Protein 1UEK (pdb70)

Solvent-accessible surface area: 12002 Å² total; per-residue (Å²): 79,103,64,115,0,40,0,14,0,7,0,0,4,0,0,73,94,158,62,192,83,29,145,27,26,9,2,0,0,8,0,25,2,65,24,12,0,68,0,28,0,80,68,48,105,77,41,43,77,34,100,31,38,139,36,188,142,7,30,0,38,106,0,0,36,46,1,8,108,57,16,61,116,61,18,0,0,113,2,45,8,74,55,107,2,23,76,44,0,16,2,19,4,31,7,1,1,0,0,20,0,0,41,0,0,78,61,46,31,107,46,183,20,83,9,75,41,24,0,156,98,19,22,74,29,0,21,5,13,18,38,63,94,2,0,23,0,80,0,68,9,94,143,56,104,68,18,73,7,36,85,16,36,0,0,1,1,42,26,50,61,143,45,85,62,61,54,4,58,174,20,8,133,95,166,22,67,12,86,53,6,53,19,127,46,0,22,95,4,7,75,158,33,88,111,12,60,21,73,6,9,0,21,26,0,2,16,140,90,55,76,93,6,93,108,8,55,35,70,0,130,89,58,37,6,30,9,7,10,2,0,4,32,7,9,0,0,0,0,2,6,121,17,88,68,44,2,125,165,4,0,110,46,1,101,84,154,24,106,0,36,39,19,57,0,16,45,66

Organism: Thermus thermophilus (strain ATCC 27634 / DSM 579 / HB8) (NCBI:txid300852)

CATH classification: 3.30.230.10 (+1 more: 3.30.70.890)

B-factor: mean 20.25, std 8.13, range [5.71, 47.44]

Sequence (268 aa):
MERLAPAKVNLGLSVRFRREDGYHELHTLFAPFSLADRLVVEPVSSGLHFQGPYGRENLAYRAASLYLEAAGQPGGVRILLEKRIPEGAGLGGGSSDAAQVLLALQALYPAEVDLFALARTLGADVPFFLLGRGAEARGVGERLKPLALPPVPAVVFFPGLRVPTPLVYRAVRPEDFGPDLPVEAILEALARGEEPPYWNSLEGPAFRLFPELKEVRGRMRALGLRGVLMSGSGSAFFGLAEGPDHARRAAEALRAWGRAWAGTLGGG

Secondary structure (DSSP, 8-state):
-EEEEEEEEEEEEEEEEE-TTSSEEEEEEEEEEEEEEEEEEEEESS-EEEESTTGGGSHHHHHHHHHHHHTT---EEEEEEE--SPSSSSS-HHHHHHHHHHHHHHHHS-S---HHHHHHHH-TTHHHHHH-SEEEEETTTTEEEEE----EEEEEEE------HHHHHHT--GGG------HHHHHHHHHHT---S--BTTHHHHHHH-THHHHHHHHHHHTT-EEEEE-TTSS-EEEE-SSHHHHHHHHHHHTTTSEEEEEEE---

Radius of gyration: 18.69 Å; Cα contacts (8 Å, |Δi|>4): 610; chains: 1; bounding box: 47×50×47 Å

Foldseek 3Di:
DKDWQFWKFWLFKFFAQQDPVRATKIKTKIWTWHQTKMKDKAFDAADEAEDDPPPCPQLLNVLLVVVCVQQVNPGYMHMYIGDPDDPQFLTCRSLSSNLRSNVVCCVVRPRPRDSLVSSVVSPDCNNVNVVVFMWIAIDNRPRTDGDAADKAKKKKFAQPDDDPLVVLRVQQDPVLGDDHAPVVQQRVCRVVVHAGPHAHSSCVRCCVVPVVQVVVQVLLVVLVFHNWYAGHSRDMIMTGAPHQVSQVVSQVVSVVRGHMDITIIGDD

Nearest PDB structures (foldseek):
  1uek-assembly1_A  TM=1.004E+00  e=2.954E-63  Thermus thermophilus
  8qco-assembly2_B  TM=8.642E-01  e=1.102E-23  Escherichia coli
  2v8p-assembly2_B  TM=8.145E-01  e=1.879E-24  Aquifex aeolicus
  3pyf-assembly1_A  TM=8.721E-01  e=1.668E-22  Mycobacterium tuberculosis
  8aoz-assembly1_AAA-2  TM=7.337E-01  e=1.195E-10  Streptomyces kaniharaensis

InterPro domains:
  IPR004424 4-diphosphocytidyl-2C-methyl-D-erythritol kinase [MF_00061] (1-263)
  IPR004424 4-diphosphocytidyl-2C-methyl-D-erythritol kinase [PIRSF010376] (3-258)
  IPR004424 4-diphosphocytidyl-2C-methyl-D-erythritol kinase [TIGR00154] (5-249)
  IPR006204 GHMP kinase N-terminal domain [PF00288] (58-132)
  IPR013750 GHMP kinase, C-terminal domain [PF08544] (197-259)
  IPR014721 Small ribosomal subunit protein uS5 domain 2-type fold, subgroup [G3DSA:3.30.230.10] (1-148)
  IPR020568 Ribosomal protein uS5 domain 2-type superfamily [SSF54211] (4-147)
  IPR036554 GHMP kinase, C-terminal domain superfamily [G3DSA:3.30.70.890] (149-275)
  IPR036554 GHMP kinase, C-terminal domain superfamily [SSF55060] (149-262)

Structure (mmCIF, N/CA/C/O backbone):
data_1UEK
#
_entry.id   1UEK
#
_cell.length_a   48.603
_cell.length_b   66.210
_cell.length_c   76.400
_cell.angle_alpha   90.00
_cell.angle_beta   90.00
_cell.angle_gamma   90.00
#
_symmetry.space_group_name_H-M   'P 21 21 21'
#
loop_
_entity.id
_entity.type
_entity.pdbx_description
1 polymer "4-(cytidine 5'-diphospho)-2C-methyl-D-erythritol kinase"
2 water water
#
loop_
_atom_site.group_PDB
_atom_site.id
_atom_site.type_symbol
_atom_site.label_atom_id
_atom_site.label_alt_id
_atom_site.label_comp_id
_atom_site.label_asym_id
_atom_site.label_entity_id
_atom_site.label_seq_id
_atom_site.pdbx_PDB_ins_code
_atom_site.Cartn_x
_atom_site.Cartn_y
_atom_site.Cartn_z
_atom_site.occupancy
_atom_site.B_iso_or_equiv
_atom_site.auth_seq_id
_atom_site.auth_comp_id
_atom_site.auth_asym_id
_atom_site.auth_atom_id
_atom_site.pdbx_PDB_model_num
ATOM 1 N N . MET A 1 1 ? 40.321 18.522 20.366 1.00 19.44 1 MET A N 1
ATOM 2 C CA . MET A 1 1 ? 38.891 18.846 20.470 1.00 19.45 1 MET A CA 1
ATOM 3 C C . MET A 1 1 ? 38.644 20.381 20.371 1.00 20.35 1 MET A C 1
ATOM 4 O O . MET A 1 1 ? 39.358 21.174 20.990 1.00 20.42 1 MET A O 1
ATOM 9 N N . GLU A 1 2 ? 37.641 20.787 19.592 1.00 20.02 2 GLU A N 1
ATOM 10 C CA . GLU A 1 2 ? 37.240 22.185 19.547 1.00 20.98 2 GLU A CA 1
ATOM 11 C C . GLU A 1 2 ? 36.032 22.380 20.446 1.00 20.28 2 GLU A C 1
ATOM 12 O O . GLU A 1 2 ? 35.189 21.489 20.548 1.00 21.87 2 GLU A O 1
ATOM 18 N N . ARG A 1 3 ? 35.975 23.518 21.132 1.00 18.07 3 ARG A N 1
ATOM 19 C CA . ARG A 1 3 ? 34.802 23.875 21.921 1.00 16.36 3 ARG A CA 1
ATOM 20 C C . ARG A 1 3 ? 34.453 25.341 21.650 1.00 14.88 3 ARG A C 1
ATOM 21 O O . ARG A 1 3 ? 35.303 26.125 21.235 1.00 15.26 3 ARG A O 1
ATOM 29 N N . LEU A 1 4 ? 33.204 25.691 21.930 1.00 13.80 4 LEU A N 1
ATOM 30 C CA . LEU A 1 4 ? 32.727 27.073 21.899 1.00 12.34 4 LEU A CA 1
ATOM 31 C C . LEU A 1 4 ? 32.201 27.421 23.289 1.00 12.38 4 LEU A C 1
ATOM 32 O O . LEU A 1 4 ? 31.415 26.664 23.873 1.00 13.64 4 LEU A O 1
ATOM 37 N N . ALA A 1 5 ? 32.626 28.574 23.796 1.00 11.04 5 ALA A N 1
ATOM 38 C CA . ALA A 1 5 ? 32.222 29.068 25.127 1.00 11.99 5 ALA A CA 1
ATOM 39 C C . ALA A 1 5 ? 31.388 30.333 24.938 1.00 10.77 5 ALA A C 1
ATOM 40 O O . ALA A 1 5 ? 31.946 31.402 24.744 1.00 11.42 5 ALA A O 1
ATOM 42 N N . PRO A 1 6 ? 30.059 30.216 24.969 1.00 11.77 6 PRO A N 1
ATOM 43 C CA . PRO A 1 6 ? 29.196 31.373 24.742 1.00 11.73 6 PRO A CA 1
ATOM 44 C C . PRO A 1 6 ? 29.189 32.328 25.918 1.00 12.06 6 PRO A C 1
ATOM 45 O O . PRO A 1 6 ? 29.485 31.950 27.042 1.00 11.57 6 PRO A O 1
ATOM 49 N N . ALA A 1 7 ? 28.815 33.556 25.621 1.00 10.98 7 ALA A N 1
ATOM 50 C CA . ALA A 1 7 ? 28.614 34.594 26.619 1.00 10.19 7 ALA A CA 1
ATOM 51 C C . ALA A 1 7 ? 27.242 34.435 27.316 1.00 11.07 7 ALA A C 1
ATOM 52 O O . ALA A 1 7 ? 26.439 33.569 26.967 1.00 10.25 7 ALA A O 1
ATOM 54 N N . LYS A 1 8 ? 27.011 35.274 28.320 1.00 11.83 8 LYS A N 1
ATOM 55 C CA . LYS A 1 8 ? 25.659 35.421 28.898 1.00 10.49 8 LYS A CA 1
ATOM 56 C C . LYS A 1 8 ? 25.355 36.894 29.065 1.00 11.00 8 LYS A C 1
ATOM 57 O O . LYS A 1 8 ? 26.286 37.727 29.058 1.00 12.08 8 LYS A O 1
ATOM 63 N N . VAL A 1 9 ? 24.062 37.198 29.178 1.00 10.59 9 VAL A N 1
ATOM 64 C CA . VAL A 1 9 ? 23.596 38.498 29.687 1.00 10.83 9 VAL A CA 1
ATOM 65 C C . VAL A 1 9 ? 22.623 38.217 30.846 1.00 11.98 9 VAL A C 1
ATOM 66 O O . VAL A 1 9 ? 22.046 37.113 30.958 1.00 11.66 9 VAL A O 1
ATOM 70 N N . ASN A 1 10 ? 22.476 39.190 31.735 1.00 11.91 10 ASN A N 1
ATOM 71 C CA . ASN A 1 10 ? 21.445 39.082 32.766 1.00 13.06 10 ASN A CA 1
ATOM 72 C C . ASN A 1 10 ? 20.183 39.706 32.194 1.00 12.99 10 ASN A C 1
ATOM 73 O O . ASN A 1 10 ? 20.091 40.923 32.012 1.00 13.78 10 ASN A O 1
ATOM 78 N N . LEU A 1 11 ? 19.214 38.854 31.903 1.00 13.18 11 LEU A N 1
ATOM 79 C CA . LEU A 1 11 ? 17.973 39.277 31.281 1.00 13.11 11 LEU A CA 1
ATOM 80 C C . LEU A 1 11 ? 17.033 39.819 32.370 1.00 13.53 11 LEU A C 1
ATOM 81 O O . LEU A 1 11 ? 16.022 39.209 32.720 1.00 13.41 11 LEU A O 1
ATOM 86 N N . GLY A 1 12 ? 17.394 40.979 32.906 1.00 12.16 12 GLY A N 1
ATOM 87 C CA . GLY A 1 12 ? 16.778 41.480 34.136 1.00 12.32 12 GLY A CA 1
ATOM 88 C C . GLY A 1 12 ? 17.603 41.107 35.348 1.00 12.29 12 GLY A C 1
ATOM 89 O O . GLY A 1 12 ? 18.135 39.990 35.422 1.00 10.33 12 GLY A O 1
ATOM 90 N N . LEU A 1 13 ? 17.678 42.036 36.307 1.00 11.21 13 LEU A N 1
ATOM 91 C CA . LEU A 1 13 ? 18.403 41.844 37.558 1.00 12.05 13 LEU A CA 1
ATOM 92 C C . LEU A 1 13 ? 17.766 42.755 38.583 1.00 12.34 13 LEU A C 1
ATOM 93 O O . LEU A 1 13 ? 17.855 43.972 38.480 1.00 12.08 13 LEU A O 1
ATOM 98 N N . SER A 1 14 ? 17.213 42.135 39.611 1.00 10.89 14 SER A N 1
ATOM 99 C CA . SER A 1 14 ? 16.593 42.896 40.686 1.00 12.62 14 SER A CA 1
ATOM 100 C C . SER A 1 14 ? 17.318 42.654 41.992 1.00 12.70 14 SER A C 1
ATOM 101 O O . SER A 1 14 ? 17.599 41.519 42.366 1.00 13.52 14 SER A O 1
ATOM 104 N N . VAL A 1 15 ? 17.659 43.742 42.674 1.00 13.12 15 VAL A N 1
ATOM 105 C CA . VAL A 1 15 ? 18.342 43.660 43.958 1.00 14.66 15 VAL A CA 1
ATOM 106 C C . VAL A 1 15 ? 17.216 43.707 44.992 1.00 15.71 15 VAL A C 1
ATOM 107 O O . VAL A 1 15 ? 16.500 44.709 45.092 1.00 16.41 15 VAL A O 1
ATOM 111 N N . ARG A 1 16 ? 17.045 42.621 45.740 1.00 17.28 16 ARG A N 1
ATOM 112 C CA . ARG A 1 16 ? 15.832 42.439 46.549 1.00 19.33 16 ARG A CA 1
ATOM 113 C C . ARG A 1 16 ? 15.934 43.133 47.901 1.00 21.27 16 ARG A C 1
ATOM 114 O O . ARG A 1 16 ? 14.955 43.732 48.377 1.00 22.62 16 ARG A O 1
ATOM 122 N N . PHE A 1 17 ? 17.105 43.011 48.509 1.00 22.93 17 PHE A N 1
ATOM 123 C CA . PHE A 1 17 ? 17.434 43.586 49.816 1.00 24.79 17 PHE A CA 1
ATOM 124 C C . PHE A 1 17 ? 18.885 43.260 50.144 1.00 25.34 17 PHE A C 1
ATOM 125 O O . PHE A 1 17 ? 19.541 42.513 49.424 1.00 24.85 17 PHE A O 1
ATOM 133 N N . ARG A 1 18 ? 19.413 43.830 51.219 1.00 26.70 18 ARG A N 1
ATOM 134 C CA . ARG A 1 18 ? 20.721 43.410 51.715 1.00 28.80 18 ARG A CA 1
ATOM 135 C C . ARG A 1 18 ? 20.498 42.301 52.747 1.00 30.27 18 ARG A C 1
ATOM 136 O O . ARG A 1 18 ? 19.680 42.442 53.663 1.00 30.99 18 ARG A O 1
ATOM 144 N N . ARG A 1 19 ? 21.212 41.197 52.570 1.00 31.90 19 ARG A N 1
ATOM 145 C CA . ARG A 1 19 ? 21.065 39.996 53.403 1.00 33.42 19 ARG A CA 1
ATOM 146 C C . ARG A 1 19 ? 21.664 40.140 54.804 1.00 34.36 19 ARG A C 1
ATOM 147 O O . ARG A 1 19 ? 22.527 40.999 55.041 1.00 33.94 19 ARG A O 1
ATOM 155 N N . GLU A 1 20 ? 21.228 39.258 55.717 1.00 35.17 20 GLU A N 1
ATOM 156 C CA . GLU A 1 20 ? 21.817 39.199 57.061 1.00 36.30 20 GLU A CA 1
ATOM 157 C C . GLU A 1 20 ? 23.330 38.988 56.970 1.00 36.17 20 GLU A C 1
ATOM 158 O O . GLU A 1 20 ? 24.075 39.491 57.810 1.00 36.63 20 GLU A O 1
ATOM 164 N N . ASP A 1 21 ? 23.782 38.269 55.938 1.00 35.61 21 ASP A N 1
ATOM 165 C CA . ASP A 1 21 ? 25.217 38.109 55.675 1.00 35.34 21 ASP A CA 1
ATOM 166 C C . ASP A 1 21 ? 25.952 39.306 55.018 1.00 34.34 21 ASP A C 1
ATOM 167 O O . ASP A 1 21 ? 27.157 39.208 54.729 1.00 33.96 21 ASP A O 1
ATOM 172 N N . GLY A 1 22 ? 25.238 40.408 54.763 1.00 33.92 22 GLY A N 1
ATOM 173 C CA . GLY A 1 22 ? 25.842 41.603 54.177 1.00 32.73 22 GLY A CA 1
ATOM 174 C C . GLY A 1 22 ? 25.994 41.648 52.654 1.00 31.88 22 GLY A C 1
ATOM 175 O O . GLY A 1 22 ? 26.477 42.644 52.105 1.00 32.05 22 GLY A O 1
ATOM 176 N N . TYR A 1 23 ? 25.618 40.580 51.954 1.00 30.56 23 TYR A N 1
ATOM 177 C CA . TYR A 1 23 ? 25.561 40.658 50.486 1.00 29.34 23 TYR A CA 1
ATOM 178 C C . TYR A 1 23 ? 24.157 41.010 50.055 1.00 27.58 23 TYR A C 1
ATOM 179 O O . TYR A 1 23 ? 23.213 40.946 50.851 1.00 27.26 23 TYR A O 1
ATOM 188 N N . HIS A 1 24 ? 24.011 41.369 48.785 1.00 24.85 24 HIS A N 1
ATOM 189 C CA . HIS A 1 24 ? 22.713 41.676 48.258 1.00 23.18 24 HIS A CA 1
ATOM 190 C C . HIS A 1 24 ? 22.060 40.433 47.667 1.00 21.57 24 HIS A C 1
ATOM 191 O O . HIS A 1 24 ? 22.674 39.734 46.855 1.00 21.03 24 HIS A O 1
ATOM 198 N N . GLU A 1 25 ? 20.823 40.183 48.094 1.00 20.66 25 GLU A N 1
ATOM 199 C CA . GLU A 1 25 ? 19.972 39.161 47.491 1.00 19.40 25 GLU A CA 1
ATOM 200 C C . GLU A 1 25 ? 19.466 39.615 46.127 1.00 18.33 25 GLU A C 1
ATOM 201 O O . GLU A 1 25 ? 18.881 40.693 45.993 1.00 17.94 25 GLU A O 1
ATOM 207 N N . LEU A 1 26 ? 19.695 38.774 45.121 1.00 17.35 26 LEU A N 1
ATOM 208 C CA . LEU A 1 26 ? 19.282 39.084 43.757 1.00 15.63 26 LEU A CA 1
ATOM 209 C C . LEU A 1 26 ? 18.203 38.153 43.305 1.00 14.86 26 LEU A C 1
ATOM 210 O O . LEU A 1 26 ? 18.059 37.036 43.821 1.00 15.21 26 LEU A O 1
ATOM 215 N N . HIS A 1 27 ? 17.456 38.618 42.322 1.00 14.26 27 HIS A N 1
ATOM 216 C CA . HIS A 1 27 ? 16.656 37.746 41.477 1.00 13.45 27 HIS A CA 1
ATOM 217 C C . HIS A 1 27 ? 16.975 38.162 40.059 1.00 12.72 27 HIS A C 1
ATOM 218 O O . HIS A 1 27 ? 16.765 39.317 39.663 1.00 12.30 27 HIS A O 1
ATOM 225 N N . THR A 1 28 ? 17.494 37.222 39.286 1.00 12.66 28 THR A N 1
ATOM 226 C CA . THR A 1 28 ? 18.020 37.608 37.980 1.00 12.70 28 THR A CA 1
ATOM 227 C C . THR A 1 28 ? 17.944 36.433 37.038 1.00 12.56 28 THR A C 1
ATOM 228 O O . THR A 1 28 ? 17.919 35.296 37.489 1.00 13.19 28 THR A O 1
ATOM 232 N N . LEU A 1 29 ? 17.848 36.717 35.734 1.00 11.83 29 LEU A N 1
ATOM 233 C CA . LEU A 1 29 ? 17.764 35.663 34.730 1.00 12.45 29 LEU A CA 1
ATOM 234 C C . LEU A 1 29 ? 19.061 35.630 33.976 1.00 12.24 29 LEU A C 1
ATOM 235 O O . LEU A 1 29 ? 19.560 36.689 33.578 1.00 12.70 29 LEU A O 1
ATOM 240 N N . PHE A 1 30 ? 19.612 34.433 33.770 1.00 11.59 30 PHE A N 1
ATOM 241 C CA . PHE A 1 30 ? 20.809 34.321 32.933 1.00 11.98 30 PHE A CA 1
ATOM 242 C C . PHE A 1 30 ? 20.411 33.777 31.572 1.00 12.62 30 PHE A C 1
ATOM 243 O O . PHE A 1 30 ? 19.810 32.711 31.480 1.00 12.13 30 PHE A O 1
ATOM 251 N N . ALA A 1 31 ? 20.768 34.506 30.513 1.00 12.80 31 ALA A N 1
ATOM 252 C CA . ALA A 1 31 ? 20.450 34.096 29.139 1.00 12.61 31 ALA A CA 1
ATOM 253 C C . ALA A 1 31 ? 21.761 33.873 28.341 1.00 12.80 31 ALA A C 1
ATOM 254 O O . ALA A 1 31 ? 22.561 34.807 28.215 1.00 12.99 31 ALA A O 1
ATOM 256 N N . PRO A 1 32 ? 21.990 32.678 27.771 1.00 13.72 32 PRO A N 1
ATOM 257 C CA . PRO A 1 32 ? 23.141 32.501 26.870 1.00 13.42 32 PRO A CA 1
ATOM 258 C C . PRO A 1 32 ? 23.040 33.463 25.683 1.00 12.88 32 PRO A C 1
ATOM 259 O O . PRO A 1 32 ? 21.931 33.742 25.206 1.00 13.89 32 PRO A O 1
ATOM 263 N N . PHE A 1 33 ? 24.188 33.941 25.203 1.00 11.75 33 PHE A N 1
ATOM 264 C CA . PHE A 1 33 ? 24.229 34.771 23.987 1.00 12.28 33 PHE A CA 1
ATOM 265 C C . PHE A 1 33 ? 25.241 34.113 23.085 1.00 13.62 33 PHE A C 1
ATOM 266 O O . PHE A 1 33 ? 26.259 33.612 23.575 1.00 14.68 33 PHE A O 1
ATOM 274 N N . SER A 1 34 ? 24.986 34.116 21.774 1.00 12.42 34 SER A N 1
ATOM 275 C CA . SER A 1 34 ? 25.753 33.257 20.847 1.00 13.46 34 SER A CA 1
ATOM 276 C C . SER A 1 34 ? 27.220 33.667 20.545 1.00 12.98 34 SER A C 1
ATOM 277 O O . SER A 1 34 ? 27.989 32.868 19.976 1.00 14.77 34 SER A O 1
ATOM 280 N N . LEU A 1 35 ? 27.630 34.883 20.912 1.00 12.51 35 LEU A N 1
ATOM 281 C CA . LEU A 1 35 ? 29.029 35.290 20.769 1.00 12.56 35 LEU A CA 1
ATOM 282 C C . LEU A 1 35 ? 29.843 34.341 21.654 1.00 12.36 35 LEU A C 1
ATOM 283 O O . LEU A 1 35 ? 29.531 34.224 22.842 1.00 12.57 35 LEU A O 1
ATOM 288 N N . ALA A 1 36 ? 30.880 33.713 21.098 1.00 12.45 36 ALA A N 1
ATOM 289 C CA . ALA A 1 36 ? 31.563 32.638 21.843 1.00 11.83 36 ALA A CA 1
ATOM 290 C C . ALA A 1 36 ? 33.075 32.682 21.641 1.00 13.51 36 ALA A C 1
ATOM 291 O O . ALA A 1 36 ? 33.544 32.927 20.518 1.00 13.63 36 ALA A O 1
ATOM 293 N N . ASP A 1 37 ? 33.813 32.410 22.718 1.00 12.47 37 ASP A N 1
ATOM 294 C CA . ASP A 1 37 ? 35.238 32.165 22.634 1.00 13.56 37 ASP A CA 1
ATOM 295 C C . ASP A 1 37 ? 35.424 30.790 21.985 1.00 13.53 37 ASP A C 1
ATOM 296 O O . ASP A 1 37 ? 34.602 29.901 22.164 1.00 12.75 37 ASP A O 1
ATOM 301 N N . ARG A 1 38 ? 36.546 30.615 21.287 1.00 15.35 38 ARG A N 1
ATOM 302 C CA . ARG A 1 38 ? 36.926 29.326 20.728 1.00 16.36 38 ARG A CA 1
ATOM 303 C C . ARG A 1 38 ? 38.055 28.700 21.571 1.00 15.72 38 ARG A C 1
ATOM 304 O O . ARG A 1 38 ? 38.978 29.392 21.983 1.00 16.25 38 ARG A O 1
ATOM 312 N N . LEU A 1 39 ? 37.923 27.412 21.887 1.00 15.26 39 LEU A N 1
ATOM 313 C CA . LEU A 1 39 ? 38.951 26.705 22.663 1.00 15.32 39 LEU A CA 1
ATOM 314 C C . LEU A 1 39 ? 39.331 25.479 21.863 1.00 16.00 39 LEU A C 1
ATOM 315 O O . LEU A 1 39 ? 38.462 24.847 21.243 1.00 16.64 39 LEU A O 1
ATOM 320 N N . VAL A 1 40 ? 40.637 25.206 21.816 1.00 15.81 40 VAL A N 1
ATOM 321 C CA . VAL A 1 40 ? 41.126 23.935 21.307 1.00 16.29 40 VAL A CA 1
ATOM 322 C C . VAL A 1 40 ? 41.739 23.233 22.534 1.00 14.82 40 VAL A C 1
ATOM 323 O O . VAL A 1 40 ? 42.570 23.822 23.250 1.00 16.10 40 VAL A O 1
ATOM 327 N N . VAL A 1 41 ? 41.266 22.019 22.801 1.00 15.52 41 VAL A N 1
ATOM 328 C CA . VAL A 1 41 ? 41.684 21.226 23.961 1.00 15.56 41 VAL A CA 1
ATOM 329 C C . VAL A 1 41 ? 42.106 19.843 23.459 1.00 15.99 41 VAL A C 1
ATOM 330 O O . VAL A 1 41 ? 41.296 19.107 22.889 1.00 16.58 41 VAL A O 1
ATOM 334 N N . GLU A 1 42 ? 43.383 19.508 23.643 1.00 17.30 42 GLU A N 1
ATOM 335 C CA . GLU A 1 42 ? 43.938 18.266 23.100 1.00 17.43 42 GLU A CA 1
ATOM 336 C C . GLU A 1 42 ? 44.739 17.539 24.161 1.00 17.25 42 GLU A C 1
ATOM 337 O O . GLU A 1 42 ? 45.494 18.169 24.882 1.00 16.88 42 GLU A O 1
ATOM 343 N N . PRO A 1 43 ? 44.586 16.222 24.240 1.00 16.91 43 PRO A N 1
ATOM 344 C CA . PRO A 1 43 ? 45.336 15.457 25.236 1.00 17.72 43 PRO A CA 1
ATOM 345 C C . PRO A 1 43 ? 46.796 15.331 24.795 1.00 17.51 43 PRO A C 1
ATOM 346 O O . PRO A 1 43 ? 47.047 15.199 23.614 1.00 17.84 43 PRO A O 1
ATOM 350 N N . VAL A 1 44 ? 47.734 15.371 25.718 1.00 17.92 44 VAL A N 1
ATOM 351 C CA . VAL A 1 44 ? 49.126 15.049 25.386 1.00 18.84 44 VAL A CA 1
ATOM 352 C C . VAL A 1 44 ? 49.676 14.225 26.544 1.00 20.02 44 VAL A C 1
ATOM 353 O O . VAL A 1 44 ? 48.984 14.026 27.539 1.00 19.97 44 VAL A O 1
ATOM 357 N N . SER A 1 45 ? 50.910 13.746 26.419 1.00 20.60 45 SER A N 1
ATOM 358 C CA . SER A 1 45 ? 51.393 12.760 27.393 1.00 21.58 45 SER A CA 1
ATOM 359 C C . SER A 1 45 ? 51.507 13.353 28.810 1.00 21.09 45 SER A C 1
ATOM 360 O O . SER A 1 45 ? 51.115 12.707 29.798 1.00 20.80 45 SER A O 1
ATOM 363 N N . SER A 1 46 ? 52.010 14.574 28.896 1.00 20.50 46 SER A N 1
ATOM 364 C CA . SER A 1 46 ? 52.251 15.197 30.202 1.00 21.29 46 SER A CA 1
ATOM 365 C C . SER A 1 46 ? 52.121 16.709 30.184 1.00 20.81 46 SER A C 1
ATOM 366 O O . SER A 1 46 ? 52.299 17.341 29.128 1.00 21.56 46 SER A O 1
ATOM 369 N N . GLY A 1 47 ? 51.830 17.270 31.364 1.00 19.56 47 GLY A N 1
ATOM 370 C CA . GLY A 1 47 ? 51.910 18.696 31.607 1.00 19.95 47 GLY A CA 1
ATOM 371 C C . GLY A 1 47 ? 50.632 19.429 31.282 1.00 19.98 47 GLY A C 1
ATOM 372 O O . GLY A 1 47 ? 49.786 18.918 30.567 1.00 19.98 47 GLY A O 1
ATOM 373 N N . LEU A 1 48 ? 50.495 20.632 31.826 1.00 20.09 48 LEU A N 1
ATOM 374 C CA . LEU A 1 48 ? 49.362 21.493 31.507 1.00 19.21 48 LEU A CA 1
ATOM 375 C C . LEU A 1 48 ? 49.877 22.717 30.727 1.00 19.59 48 LEU A C 1
ATOM 376 O O . LEU A 1 48 ? 50.507 23.623 31.289 1.00 19.76 48 LEU A O 1
ATOM 381 N N . HIS A 1 49 ? 49.635 22.708 29.411 1.00 19.18 49 HIS A N 1
ATOM 382 C CA . HIS A 1 49 ? 50.101 23.760 28.511 1.00 19.82 49 HIS A CA 1
ATOM 383 C C . HIS A 1 49 ? 48.934 24.655 28.089 1.00 19.92 49 HIS A C 1
ATOM 384 O O . HIS A 1 49 ? 48.010 24.220 27.415 1.00 19.56 49 HIS A O 1
ATOM 391 N N . PHE A 1 50 ? 48.986 25.898 28.512 1.00 19.75 50 PHE A N 1
ATOM 392 C CA . PHE A 1 50 ? 47.835 26.792 28.390 1.00 22.12 50 PHE A CA 1
ATOM 393 C C . PHE A 1 50 ? 48.217 28.099 27.706 1.00 22.49 50 PHE A C 1
ATOM 394 O O . PHE A 1 50 ? 49.158 28.771 28.124 1.00 23.31 50 PHE A O 1
ATOM 402 N N . GLN A 1 51 ? 47.481 28.448 26.653 1.00 23.42 51 GLN A N 1
ATOM 403 C CA . GLN A 1 51 ? 47.648 29.739 26.010 1.00 25.17 51 GLN A CA 1
ATOM 404 C C . GLN A 1 51 ? 46.359 30.525 26.103 1.00 24.88 51 GLN A C 1
ATOM 405 O O . GLN A 1 51 ? 45.337 30.095 25.569 1.00 24.99 51 GLN A O 1
ATOM 411 N N . GLY A 1 52 ? 46.402 31.651 26.803 1.00 24.79 52 GLY A N 1
ATOM 412 C CA . GLY A 1 52 ? 45.299 32.592 26.823 1.00 24.90 52 GLY A CA 1
ATOM 413 C C . GLY A 1 52 ? 45.598 33.718 27.796 1.00 25.62 52 GLY A C 1
ATOM 414 O O . GLY A 1 52 ? 46.663 33.713 28.437 1.00 24.67 52 GLY A O 1
ATOM 415 N N . PRO A 1 53 ? 44.660 34.657 27.949 1.00 26.09 53 PRO A N 1
ATOM 416 C CA . PRO A 1 53 ? 44.903 35.827 28.801 1.00 26.38 53 PRO A CA 1
ATOM 417 C C . PRO A 1 53 ? 45.070 35.411 30.255 1.00 27.18 53 PRO A C 1
ATOM 418 O O . PRO A 1 53 ? 44.505 34.401 30.688 1.00 25.99 53 PRO A O 1
ATOM 422 N N . TYR A 1 54 ? 45.891 36.164 30.984 1.00 28.32 54 TYR A N 1
ATOM 423 C CA . TYR A 1 54 ? 46.057 36.003 32.430 1.00 29.58 54 TYR A CA 1
ATOM 424 C C . TYR A 1 54 ? 46.847 34.776 32.878 1.00 29.69 54 TYR A C 1
ATOM 425 O O . TYR A 1 54 ? 46.969 34.562 34.093 1.00 29.87 54 TYR A O 1
ATOM 434 N N . GLY A 1 55 ? 47.331 33.960 31.932 1.00 29.67 55 GLY A N 1
ATOM 435 C CA . GLY A 1 55 ? 48.137 32.788 32.255 1.00 29.91 55 GLY A CA 1
ATOM 436 C C . GLY A 1 55 ? 47.530 31.943 33.372 1.00 29.98 55 GLY A C 1
ATOM 437 O O . GLY A 1 55 ? 46.365 31.549 33.271 1.00 29.10 55 GLY A O 1
ATOM 438 N N . ARG A 1 56 ? 48.282 31.716 34.456 1.00 29.49 56 ARG A N 1
ATOM 439 C CA . ARG A 1 56 ? 47.857 30.787 35.524 1.00 29.23 56 ARG A CA 1
ATOM 440 C C . ARG A 1 56 ? 46.676 31.241 36.357 1.00 28.47 56 ARG A C 1
ATOM 441 O O . ARG A 1 56 ? 46.048 30.435 37.066 1.00 28.33 56 ARG A O 1
ATOM 449 N N . GLU A 1 57 ? 46.390 32.534 36.300 1.00 27.52 57 GLU A N 1
ATOM 450 C CA . GLU A 1 57 ? 45.234 33.092 36.991 1.00 27.48 57 GLU A CA 1
ATOM 451 C C . GLU A 1 57 ? 43.916 32.966 36.188 1.00 25.32 57 GLU A C 1
ATOM 452 O O . GLU A 1 57 ? 42.828 33.224 36.733 1.00 24.99 57 GLU A O 1
ATOM 458 N N . ASN A 1 58 ? 44.001 32.569 34.914 1.00 23.64 58 ASN A N 1
ATOM 459 C CA . ASN A 1 58 ? 42.793 32.368 34.083 1.00 21.50 58 ASN A CA 1
ATOM 460 C C . ASN A 1 58 ? 41.917 31.285 34.714 1.00 20.83 58 ASN A C 1
ATOM 461 O O . ASN A 1 58 ? 42.456 30.235 35.087 1.00 19.97 58 ASN A O 1
ATOM 466 N N . LEU A 1 59 ? 40.595 31.510 34.837 1.00 18.86 59 LEU A N 1
ATOM 467 C CA . LEU A 1 59 ? 39.727 30.491 35.456 1.00 18.16 59 LEU A CA 1
ATOM 468 C C . LEU A 1 59 ? 39.800 29.139 34.747 1.00 16.30 59 LEU A C 1
ATOM 469 O O . LEU A 1 59 ? 39.602 28.091 35.377 1.00 16.89 59 LEU A O 1
ATOM 474 N N . ALA A 1 60 ? 39.976 29.175 33.435 1.00 15.40 60 ALA A N 1
ATOM 475 C CA . ALA A 1 60 ? 40.069 27.962 32.639 1.00 14.16 60 ALA A CA 1
ATOM 476 C C . ALA A 1 60 ? 41.330 27.168 32.949 1.00 14.31 60 ALA A C 1
ATOM 477 O O . ALA A 1 60 ? 41.301 25.927 32.881 1.00 12.83 60 ALA A O 1
ATOM 479 N N . TYR A 1 61 ? 42.436 27.876 33.239 1.00 13.22 61 TYR A N 1
ATOM 480 C CA . TYR A 1 61 ? 43.662 2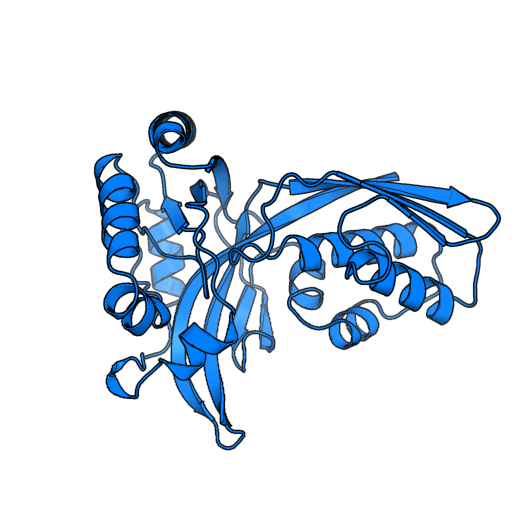7.233 33.693 1.00 13.58 61 TYR A CA 1
ATOM 481 C C . TYR A 1 61 ? 43.411 26.512 35.018 1.00 13.28 61 TYR A C 1
ATOM 482 O O . TYR A 1 61 ? 43.724 25.315 35.171 1.00 12.94 61 TYR A O 1
ATOM 491 N N . ARG A 1 62 ? 42.787 27.224 35.950 1.00 13.86 62 ARG A N 1
ATOM 492 C CA . ARG A 1 62 ? 42.466 26.636 37.251 1.00 14.02 62 ARG A CA 1
ATOM 493 C C . ARG A 1 62 ? 41.497 25.452 37.103 1.00 13.61 62 ARG A C 1
ATOM 494 O O . ARG A 1 62 ? 41.643 24.434 37.786 1.00 13.39 62 ARG A O 1
ATOM 502 N N . ALA A 1 63 ? 40.533 25.568 36.183 1.00 12.82 63 ALA A N 1
ATOM 503 C CA . ALA A 1 63 ? 39.647 24.443 35.902 1.00 11.27 63 ALA A CA 1
ATOM 504 C C . ALA A 1 63 ? 40.416 23.188 35.486 1.00 10.98 63 ALA A C 1
ATOM 505 O O . ALA A 1 63 ? 40.145 22.076 35.980 1.00 11.52 63 ALA A O 1
ATOM 507 N N . ALA A 1 64 ? 41.368 23.366 34.578 1.00 10.50 64 ALA A N 1
ATOM 508 C CA . ALA A 1 64 ? 42.125 22.227 34.064 1.00 11.04 64 ALA A CA 1
ATOM 509 C C . ALA A 1 64 ? 42.952 21.597 35.177 1.00 11.90 64 ALA A C 1
ATOM 510 O O . ALA A 1 64 ? 43.072 20.365 35.257 1.00 12.09 64 ALA A O 1
ATOM 512 N N . SER A 1 65 ? 43.568 22.456 35.991 1.00 13.32 65 SER A N 1
ATOM 513 C CA . SER A 1 65 ? 44.417 21.989 37.096 1.00 14.24 65 SER A CA 1
ATOM 514 C C . SER A 1 65 ? 43.619 21.193 38.116 1.00 15.05 65 SER A C 1
ATOM 515 O O . SER A 1 65 ? 44.045 20.109 38.559 1.00 15.11 65 SER A O 1
ATOM 518 N N . LEU A 1 66 ? 42.454 21.723 38.484 1.00 13.88 66 LEU A N 1
ATOM 519 C CA . LEU A 1 66 ? 41.534 21.025 39.392 1.00 14.11 66 LEU A CA 1
ATOM 520 C C . LEU A 1 66 ? 41.038 19.723 38.831 1.00 12.79 66 LEU A C 1
ATOM 521 O O . LEU A 1 66 ? 41.014 18.717 39.545 1.00 13.64 66 LEU A O 1
ATOM 526 N N . TYR A 1 67 ? 40.682 19.712 37.550 1.00 11.45 67 TYR A N 1
ATOM 527 C CA . TYR A 1 67 ? 40.208 18.470 36.928 1.00 11.83 67 TYR A CA 1
ATOM 528 C C . TYR A 1 67 ? 41.278 17.364 36.970 1.00 11.90 67 TYR A C 1
ATOM 529 O O . TYR A 1 67 ? 41.016 16.212 37.356 1.00 12.22 67 TYR A O 1
ATOM 538 N N . LEU A 1 68 ? 42.471 17.710 36.509 1.00 12.11 68 LEU A N 1
ATOM 539 C CA . LEU A 1 68 ? 43.542 16.731 36.346 1.00 13.64 68 LEU A CA 1
ATOM 540 C C . LEU A 1 68 ? 43.882 16.150 37.701 1.00 14.11 68 LEU A C 1
ATOM 541 O O . LEU A 1 68 ? 44.120 14.960 37.820 1.00 14.40 68 LEU A O 1
ATOM 546 N N . GLU A 1 69 ? 43.836 16.997 38.724 1.00 14.63 69 GLU A N 1
ATOM 547 C CA . GLU A 1 69 ? 44.011 16.559 40.116 1.00 16.06 69 GLU A CA 1
ATOM 548 C C . GLU A 1 69 ? 42.925 15.566 40.520 1.00 15.86 69 GLU A C 1
ATOM 549 O O . GLU A 1 69 ? 43.228 14.455 41.031 1.00 15.31 69 GLU A O 1
ATOM 555 N N . ALA A 1 70 ? 41.662 15.939 40.287 1.00 15.40 70 ALA A N 1
ATOM 556 C CA . ALA A 1 70 ? 40.532 15.090 40.665 1.00 15.62 70 ALA A CA 1
ATOM 557 C C . ALA A 1 70 ? 40.543 13.758 39.931 1.00 16.59 70 ALA A C 1
ATOM 558 O O . ALA A 1 70 ? 40.075 12.749 40.485 1.00 16.13 70 ALA A O 1
ATOM 560 N N . ALA A 1 71 ? 41.110 13.748 38.712 1.00 14.65 71 ALA A N 1
ATOM 561 C CA . ALA A 1 71 ? 41.073 12.560 37.859 1.00 15.96 71 ALA A CA 1
ATOM 562 C C . ALA A 1 71 ? 42.275 11.623 38.064 1.00 16.54 71 ALA A C 1
ATOM 563 O O . ALA A 1 71 ? 42.408 10.615 37.362 1.00 17.06 71 ALA A O 1
ATOM 565 N N . GLY A 1 72 ? 43.163 11.980 38.988 1.00 16.97 72 GLY A N 1
ATOM 566 C CA . GLY A 1 72 ? 44.318 11.142 39.275 1.00 18.40 72 GLY A CA 1
ATOM 567 C C . GLY A 1 72 ? 45.454 11.311 38.280 1.00 18.46 72 GLY A C 1
ATOM 568 O O . GLY A 1 72 ? 46.209 10.354 38.007 1.00 18.80 72 GLY A O 1
ATOM 569 N N . GLN A 1 73 ? 45.576 12.526 37.735 1.00 17.88 73 GLN A N 1
ATOM 570 C CA . GLN A 1 73 ? 46.628 12.880 36.771 1.00 18.74 73 GLN A CA 1
ATOM 571 C C . GLN A 1 73 ? 46.745 11.843 35.617 1.00 19.65 73 GLN A C 1
ATOM 572 O O . GLN A 1 73 ? 47.779 11.182 35.459 1.00 19.59 73 GLN A O 1
ATOM 578 N N . PRO A 1 74 ? 45.677 11.713 34.812 1.00 19.01 74 PRO A N 1
ATOM 579 C CA . PRO A 1 74 ? 45.618 10.716 33.735 1.00 19.08 74 PRO A CA 1
ATOM 580 C C . PRO A 1 74 ? 46.505 11.039 32.518 1.00 19.06 74 PRO A C 1
ATOM 581 O O . PRO A 1 74 ? 46.752 10.167 31.693 1.00 19.78 74 PRO A O 1
ATOM 585 N N . GLY A 1 75 ? 47.002 12.263 32.446 1.00 17.43 75 GLY A N 1
ATOM 586 C CA . GLY A 1 75 ? 47.876 12.670 31.357 1.00 16.73 75 GLY A CA 1
ATOM 587 C C . GLY A 1 75 ? 47.871 14.185 31.268 1.00 16.67 75 GLY A C 1
ATOM 588 O O . GLY A 1 75 ? 47.307 14.868 32.127 1.00 16.93 75 GLY A O 1
ATOM 589 N N . GLY A 1 76 ? 48.496 14.723 30.235 1.00 16.23 76 GLY A N 1
ATOM 590 C CA . GLY A 1 76 ? 48.538 16.167 30.069 1.00 16.07 76 GLY A CA 1
ATOM 591 C C . GLY A 1 76 ? 47.492 16.706 29.109 1.00 15.33 76 GLY A C 1
ATOM 592 O O . GLY A 1 76 ? 46.711 15.967 28.507 1.00 15.44 76 GLY A O 1
ATOM 593 N N . VAL A 1 77 ? 47.467 18.015 28.994 1.00 15.86 77 VAL A N 1
ATOM 594 C CA . VAL A 1 77 ? 46.543 18.646 28.073 1.00 16.15 77 VAL A CA 1
ATOM 595 C C . VAL A 1 77 ? 47.174 19.936 27.521 1.00 16.33 77 VAL A C 1
ATOM 596 O O . VAL A 1 77 ? 47.942 20.618 28.209 1.00 16.63 77 VAL A O 1
ATOM 600 N N . ARG A 1 78 ? 46.831 20.259 26.289 1.00 15.36 78 ARG A N 1
ATOM 601 C CA . ARG A 1 78 ? 47.173 21.546 25.714 1.00 15.90 78 ARG A CA 1
ATOM 602 C C . ARG A 1 78 ? 45.842 22.248 25.464 1.00 14.79 78 ARG A C 1
ATOM 603 O O . ARG A 1 78 ? 44.936 21.661 24.864 1.00 14.99 78 ARG A O 1
ATOM 611 N N . ILE A 1 79 ? 45.749 23.480 25.928 1.00 13.92 79 ILE A N 1
ATOM 612 C CA . ILE A 1 79 ? 44.556 24.310 25.766 1.00 13.54 79 ILE A CA 1
ATOM 613 C C . ILE A 1 79 ? 44.967 25.604 25.136 1.00 14.63 79 ILE A C 1
ATOM 614 O O . ILE A 1 79 ? 45.880 26.275 25.619 1.00 14.32 79 ILE A O 1
ATOM 619 N N . LEU A 1 80 ? 44.274 25.964 24.070 1.00 14.81 80 LEU A N 1
ATOM 620 C CA . LEU A 1 80 ? 44.394 27.281 23.464 1.00 16.20 80 LEU A CA 1
ATOM 621 C C . LEU A 1 80 ? 43.037 27.950 23.592 1.00 16.34 80 LEU A C 1
ATOM 622 O O . LEU A 1 80 ? 42.032 27.370 23.229 1.00 16.43 80 LEU A O 1
ATOM 627 N N . LEU A 1 81 ? 43.041 29.178 24.089 1.00 17.35 81 LEU A N 1
ATOM 628 C CA . LEU A 1 81 ? 41.847 29.966 24.277 1.00 18.36 81 LEU A CA 1
ATOM 629 C C . LEU A 1 81 ? 41.962 31.179 23.374 1.00 19.04 81 LEU A C 1
ATOM 630 O O . LEU A 1 81 ? 42.853 32.016 23.578 1.00 19.85 81 LEU A O 1
ATOM 635 N N . GLU A 1 82 ? 41.065 31.272 22.392 1.00 19.23 82 GLU A N 1
ATOM 636 C CA . GLU A 1 82 ? 40.936 32.469 21.559 1.00 20.70 82 GLU A CA 1
ATOM 637 C C . GLU A 1 82 ? 39.729 33.308 21.962 1.00 18.91 82 GLU A C 1
ATOM 638 O O . GLU A 1 82 ? 38.580 32.904 21.722 1.00 19.01 82 GLU A O 1
ATOM 644 N N . LYS A 1 83 ? 40.002 34.446 22.589 1.00 18.98 83 LYS A N 1
ATOM 645 C CA . LYS A 1 83 ? 38.933 35.290 23.119 1.00 19.22 83 LYS A CA 1
ATOM 646 C C . LYS A 1 83 ? 38.182 36.018 22.015 1.00 18.98 83 LYS A C 1
ATOM 647 O O . LYS A 1 83 ? 38.805 36.686 21.160 1.00 17.92 83 LYS A O 1
ATOM 653 N N . ARG A 1 84 ? 36.856 35.882 22.029 1.00 17.72 84 ARG A N 1
ATOM 654 C CA . ARG A 1 84 ? 35.968 36.780 21.256 1.00 18.01 84 ARG A CA 1
ATOM 655 C C . ARG A 1 84 ? 35.120 37.649 22.181 1.00 17.69 84 ARG A C 1
ATOM 656 O O . ARG A 1 84 ? 34.652 38.713 21.773 1.00 18.08 84 ARG A O 1
ATOM 664 N N . ILE A 1 85 ? 34.906 37.205 23.417 1.00 16.66 85 ILE A N 1
ATOM 665 C CA . ILE A 1 85 ? 34.099 37.950 24.383 1.00 16.97 85 ILE A CA 1
ATOM 666 C C . ILE A 1 85 ? 34.962 38.884 25.213 1.00 18.64 85 ILE A C 1
ATOM 667 O O . ILE A 1 85 ? 35.927 38.444 25.829 1.00 17.66 85 ILE A O 1
ATOM 672 N N . PRO A 1 86 ? 34.591 40.160 25.298 1.00 19.66 86 PRO A N 1
ATOM 673 C CA . PRO A 1 86 ? 35.326 41.063 26.194 1.00 21.17 86 PRO A CA 1
ATOM 674 C C . PRO A 1 86 ? 35.204 40.677 27.668 1.00 21.89 86 PRO A C 1
ATOM 675 O O . PRO A 1 86 ? 34.196 40.151 28.140 1.00 22.14 86 PRO A O 1
ATOM 679 N N . GLU A 1 87 ? 36.269 40.958 28.391 1.00 23.90 87 GLU A N 1
ATOM 680 C CA . GLU A 1 87 ? 36.440 40.504 29.760 1.00 25.82 87 GLU A CA 1
ATOM 681 C C . GLU A 1 87 ? 35.984 41.557 30.776 1.00 24.74 87 GLU A C 1
ATOM 682 O O . GLU A 1 87 ? 36.170 42.737 30.537 1.00 25.11 87 GLU A O 1
ATOM 688 N N . GLY A 1 88 ? 35.382 41.127 31.891 1.00 24.84 88 GLY A N 1
ATOM 689 C CA . GLY A 1 88 ? 34.954 42.049 32.957 1.00 24.16 88 GLY A CA 1
ATOM 690 C C . GLY A 1 88 ? 33.868 43.078 32.622 1.00 23.99 88 GLY A C 1
ATOM 691 O O . GLY A 1 88 ? 33.828 44.216 33.187 1.00 24.20 88 GLY A O 1
ATOM 692 N N . ALA A 1 89 ? 32.950 42.650 31.748 1.00 22.48 89 ALA A N 1
ATOM 693 C CA . ALA A 1 89 ? 31.935 43.510 31.177 1.00 21.55 89 ALA A CA 1
ATOM 694 C C . ALA A 1 89 ? 30.527 42.990 31.453 1.00 21.30 89 ALA A C 1
ATOM 695 O O . ALA A 1 89 ? 29.563 43.519 30.916 1.00 20.25 89 ALA A O 1
ATOM 697 N N . GLY A 1 90 ? 30.421 41.947 32.283 1.00 20.61 90 GLY A N 1
ATOM 698 C CA . GLY A 1 90 ? 29.122 41.372 32.643 1.00 21.20 90 GLY A CA 1
ATOM 699 C C . GLY A 1 90 ? 28.700 40.237 31.721 1.00 20.49 90 GLY A C 1
ATOM 700 O O . GLY A 1 90 ? 27.488 39.859 31.661 1.00 20.44 90 GLY A O 1
ATOM 701 N N . LEU A 1 91 ? 29.673 39.747 30.946 1.00 19.21 91 LEU A N 1
ATOM 702 C CA . LEU A 1 91 ? 29.365 38.769 29.8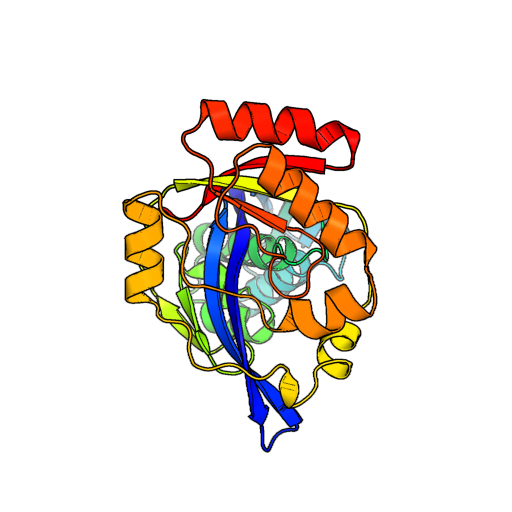86 1.00 17.54 91 LEU A CA 1
ATOM 703 C C . LEU A 1 91 ? 29.774 37.330 30.190 1.00 16.00 91 LEU A C 1
ATOM 704 O O . LEU A 1 91 ? 29.413 36.439 29.452 1.00 13.59 91 LEU A O 1
ATOM 709 N N . GLY A 1 92 ? 30.534 37.130 31.258 1.00 14.98 92 GLY A N 1
ATOM 710 C CA . GLY A 1 92 ? 30.839 35.790 31.773 1.00 14.46 92 GLY A CA 1
ATOM 711 C C . GLY A 1 92 ? 31.770 34.909 30.942 1.00 14.40 92 GLY A C 1
ATOM 712 O O . GLY A 1 92 ? 31.791 33.690 31.116 1.00 13.22 92 GLY A O 1
ATOM 713 N N . GLY A 1 93 ? 32.554 35.517 30.052 1.00 13.84 93 GLY A N 1
ATOM 714 C CA . GLY A 1 93 ? 33.456 34.768 29.171 1.00 14.40 93 GLY A CA 1
ATOM 715 C C . GLY A 1 93 ? 34.389 33.827 29.902 1.00 13.75 93 GLY A C 1
ATOM 716 O O . GLY A 1 93 ? 34.554 32.673 29.483 1.00 12.65 93 GLY A O 1
ATOM 717 N N . GLY A 1 94 ? 34.981 34.323 30.990 1.00 13.32 94 GLY A N 1
ATOM 718 C CA . GLY A 1 94 ? 35.933 33.536 31.761 1.00 12.99 94 GLY A CA 1
ATOM 719 C C . GLY A 1 94 ? 35.257 32.310 32.362 1.00 12.77 94 GLY A C 1
ATOM 720 O O . GLY A 1 94 ? 35.812 31.197 32.335 1.00 12.09 94 GLY A O 1
ATOM 721 N N . SER A 1 95 ? 34.065 32.514 32.939 1.00 11.32 95 SER A N 1
ATOM 722 C CA . SER A 1 95 ? 33.328 31.368 33.496 1.00 10.90 95 SER A CA 1
ATOM 723 C C . SER A 1 95 ? 32.959 30.350 32.417 1.00 10.89 95 SER A C 1
ATOM 724 O O . SER A 1 95 ? 33.017 29.142 32.636 1.00 10.72 95 SER A O 1
ATOM 727 N N . SER A 1 96 ? 32.551 30.846 31.261 1.00 9.87 96 SER A N 1
ATOM 728 C CA . SER A 1 96 ? 32.165 29.979 30.164 1.00 9.44 96 SER A CA 1
ATOM 729 C C . SER A 1 96 ? 33.381 29.181 29.653 1.00 9.08 96 SER A C 1
ATOM 730 O O . SER A 1 96 ? 33.289 27.988 29.426 1.00 8.93 96 SER A O 1
ATOM 733 N N . ASP A 1 97 ? 34.521 29.861 29.536 1.00 9.84 97 ASP A N 1
ATOM 734 C CA . ASP A 1 97 ? 35.797 29.221 29.187 1.00 10.36 97 ASP A CA 1
ATOM 735 C C . ASP A 1 97 ? 36.104 28.054 30.098 1.00 10.05 97 ASP A C 1
ATOM 736 O O . ASP A 1 97 ? 36.435 26.980 29.635 1.00 10.55 97 ASP A O 1
ATOM 741 N N . ALA A 1 98 ? 35.989 28.282 31.410 1.00 10.13 98 ALA A N 1
ATOM 742 C CA . ALA A 1 98 ? 36.266 27.242 32.396 1.00 10.42 98 ALA A CA 1
ATOM 743 C C . ALA A 1 98 ? 35.297 26.069 32.307 1.00 9.75 98 ALA A C 1
ATOM 744 O O . ALA A 1 98 ? 35.665 24.912 32.428 1.00 9.59 98 ALA A O 1
ATOM 746 N N . ALA A 1 99 ? 34.030 26.376 32.072 1.00 9.77 99 ALA A N 1
ATOM 747 C CA . ALA A 1 99 ? 33.038 25.302 31.886 1.00 9.57 99 ALA A CA 1
ATOM 748 C C . ALA A 1 99 ? 33.413 24.435 30.697 1.00 10.01 99 ALA A C 1
ATOM 749 O O . ALA A 1 99 ? 33.343 23.197 30.758 1.00 8.98 99 ALA A O 1
ATOM 751 N N . GLN A 1 100 ? 33.830 25.060 29.601 1.00 10.15 100 GLN A N 1
ATOM 752 C CA . GLN A 1 100 ? 34.109 24.252 28.407 1.00 9.53 100 GLN A CA 1
ATOM 753 C C . GLN A 1 100 ? 35.356 23.390 28.638 1.00 10.47 100 GLN A C 1
ATOM 754 O O . GLN A 1 100 ? 35.442 22.278 28.129 1.00 9.87 100 GLN A O 1
ATOM 760 N N . VAL A 1 101 ? 36.333 23.928 29.369 1.00 9.66 101 VAL A N 1
ATOM 761 C CA . VAL A 1 101 ? 37.527 23.140 29.695 1.00 10.83 101 VAL A CA 1
ATOM 762 C C . VAL A 1 101 ? 37.126 21.920 30.550 1.00 9.51 101 VAL A C 1
ATOM 763 O O . VAL A 1 101 ? 37.574 20.801 30.288 1.00 10.71 101 VAL A O 1
ATOM 767 N N . LEU A 1 102 ? 36.280 22.130 31.553 1.00 9.77 102 LEU A N 1
ATOM 768 C CA . LEU A 1 102 ? 35.759 21.022 32.344 1.00 10.21 102 LEU A CA 1
ATOM 769 C C . LEU A 1 102 ? 35.075 19.969 31.476 1.00 10.70 102 LEU A C 1
ATOM 770 O O . LEU A 1 102 ? 35.307 18.765 31.633 1.00 10.48 102 LEU A O 1
ATOM 775 N N . LEU A 1 103 ? 34.214 20.425 30.553 1.00 11.01 103 LEU A N 1
ATOM 776 C CA . LEU A 1 103 ? 33.439 19.504 29.736 1.00 10.30 103 LEU A CA 1
ATOM 777 C C . LEU A 1 103 ? 34.364 18.778 28.765 1.00 10.24 103 LEU A C 1
ATOM 778 O O . LEU A 1 103 ? 34.204 17.577 28.523 1.00 9.87 103 LEU A O 1
ATOM 783 N N . ALA A 1 104 ? 35.348 19.493 28.247 1.00 9.69 104 ALA A N 1
ATOM 784 C CA . ALA A 1 104 ? 36.292 18.864 27.308 1.00 9.09 104 ALA A CA 1
ATOM 785 C C . ALA A 1 104 ? 37.113 17.770 27.994 1.00 10.04 104 ALA A C 1
ATOM 786 O O . ALA A 1 104 ? 37.323 16.686 27.462 1.00 9.13 104 ALA A O 1
ATOM 788 N N . LEU A 1 105 ? 37.574 18.072 29.201 1.00 9.83 105 LEU A N 1
ATOM 789 C CA . LEU A 1 105 ? 38.401 17.123 29.953 1.00 10.64 105 LEU A CA 1
ATOM 790 C C . LEU A 1 105 ? 37.569 15.934 30.405 1.00 11.03 105 LEU A C 1
ATOM 791 O O . LEU A 1 105 ? 38.058 14.803 30.471 1.00 11.96 105 LEU A O 1
ATOM 796 N N . GLN A 1 106 ? 36.300 16.190 30.729 1.00 10.47 106 GLN A N 1
ATOM 797 C CA . GLN A 1 106 ? 35.385 15.093 31.034 1.00 11.52 106 GLN A CA 1
ATOM 798 C C . GLN A 1 106 ? 35.312 14.081 29.882 1.00 12.13 106 GLN A C 1
ATOM 799 O O . GLN A 1 106 ? 35.278 12.867 30.106 1.00 12.78 106 GLN A O 1
ATOM 805 N N . ALA A 1 107 ? 35.236 14.590 28.652 1.00 11.56 107 ALA A N 1
ATOM 806 C CA . ALA A 1 107 ? 35.202 13.716 27.476 1.00 11.62 107 ALA A CA 1
ATOM 807 C C . ALA A 1 107 ? 36.546 13.049 27.206 1.00 12.95 107 ALA A C 1
ATOM 808 O O . ALA A 1 107 ? 36.610 11.859 26.845 1.00 13.97 107 ALA A O 1
ATOM 810 N N . LEU A 1 108 ? 37.634 13.783 27.408 1.00 12.96 108 LEU A N 1
ATOM 811 C CA . LEU A 1 108 ? 38.949 13.268 27.038 1.00 14.23 108 LEU A CA 1
ATOM 812 C C . LEU A 1 108 ? 39.477 12.289 28.067 1.00 14.67 108 LEU A C 1
ATOM 813 O O . LEU A 1 108 ? 40.137 11.320 27.716 1.00 15.03 108 LEU A O 1
ATOM 818 N N . TYR A 1 109 ? 39.194 12.566 29.339 1.00 14.78 109 TYR A N 1
ATOM 819 C CA . TYR A 1 109 ? 39.750 11.819 30.452 1.00 14.57 109 TYR A CA 1
ATOM 820 C C . TYR A 1 109 ? 38.655 11.446 31.446 1.00 14.69 109 TYR A C 1
ATOM 821 O O . TYR A 1 109 ? 38.633 11.967 32.573 1.00 15.26 109 TYR A O 1
ATOM 830 N N . PRO A 1 110 ? 37.743 10.564 31.042 1.00 15.00 110 PRO A N 1
ATOM 831 C CA . PRO A 1 110 ? 36.628 10.185 31.919 1.00 15.52 110 PRO A CA 1
ATOM 832 C C . PRO A 1 110 ? 37.160 9.536 33.194 1.00 16.89 110 PRO A C 1
ATOM 833 O O . PRO A 1 110 ? 38.026 8.661 33.099 1.00 17.55 110 PRO A O 1
ATOM 837 N N . ALA A 1 111 ? 36.665 9.988 34.350 1.00 16.33 111 ALA A N 1
ATOM 838 C CA . ALA A 1 111 ? 37.151 9.488 35.657 1.00 17.34 111 ALA A CA 1
ATOM 839 C C . ALA A 1 111 ? 36.169 9.690 36.807 1.00 18.69 111 ALA A C 1
ATOM 840 O O . ALA A 1 111 ? 36.585 9.797 37.981 1.00 19.89 111 ALA A O 1
ATOM 842 N N . GLU A 1 112 ? 34.886 9.772 36.483 1.00 19.60 112 GLU A N 1
ATOM 843 C CA . GLU A 1 112 ? 33.848 10.019 37.493 1.00 21.14 112 GLU A CA 1
ATOM 844 C C . GLU A 1 112 ? 34.107 11.284 38.317 1.00 20.09 112 GLU A C 1
ATOM 845 O O . GLU A 1 112 ? 33.725 11.374 39.492 1.00 20.16 112 GLU A O 1
ATOM 851 N N . VAL A 1 113 ? 34.746 12.272 37.706 1.00 18.39 113 VAL A N 1
ATOM 852 C CA . VAL A 1 113 ? 34.925 13.547 38.369 1.00 17.15 113 VAL A CA 1
ATOM 853 C C . VAL A 1 113 ? 33.567 14.266 38.454 1.00 17.11 113 VAL A C 1
ATOM 854 O O . VAL A 1 113 ? 32.813 14.298 37.474 1.00 18.11 113 VAL A O 1
ATOM 858 N N . ASP A 1 114 ? 33.254 14.827 39.625 1.00 16.72 114 ASP A N 1
ATOM 859 C CA . ASP A 1 114 ? 32.009 15.599 39.804 1.00 15.60 114 ASP A CA 1
ATOM 860 C C . ASP A 1 114 ? 32.238 17.015 39.259 1.00 15.21 114 ASP A C 1
ATOM 861 O O . ASP A 1 114 ? 32.833 17.852 39.931 1.00 15.52 114 ASP A O 1
ATOM 866 N N . LEU A 1 115 ? 31.799 17.308 38.032 1.00 14.86 115 LEU A N 1
ATOM 867 C CA . LEU A 1 115 ? 32.090 18.621 37.450 1.00 14.93 115 LEU A CA 1
ATOM 868 C C . LEU A 1 115 ? 31.448 19.780 38.179 1.00 14.43 115 LEU A C 1
ATOM 869 O O . LEU A 1 115 ? 31.979 20.891 38.215 1.00 14.36 115 LEU A O 1
ATOM 874 N N . PHE A 1 116 ? 30.266 19.538 38.741 1.00 13.85 116 PHE A N 1
ATOM 875 C CA . PHE A 1 116 ? 29.577 20.604 39.395 1.00 14.76 116 PHE A CA 1
ATOM 876 C C . PHE A 1 116 ? 30.257 20.985 40.693 1.00 14.29 116 PHE A C 1
ATOM 877 O O . PHE A 1 116 ? 30.288 22.156 41.045 1.00 16.26 116 PHE A O 1
ATOM 885 N N . ALA A 1 117 ? 30.797 19.996 41.393 1.00 15.13 117 ALA A N 1
ATOM 886 C CA . ALA A 1 117 ? 31.625 20.262 42.583 1.00 15.51 117 ALA A CA 1
ATOM 887 C C . ALA A 1 117 ? 32.838 21.111 42.213 1.00 15.56 117 ALA A C 1
ATOM 888 O O . ALA A 1 117 ? 33.122 22.117 42.868 1.00 15.94 117 ALA A O 1
ATOM 890 N N . LEU A 1 118 ? 33.547 20.733 41.144 1.00 13.82 118 LEU A N 1
ATOM 891 C CA . LEU A 1 118 ? 34.658 21.564 40.681 1.00 14.11 118 LEU A CA 1
ATOM 892 C C . LEU A 1 118 ? 34.187 22.974 40.311 1.00 12.98 118 LEU A C 1
ATOM 893 O O . LEU A 1 118 ? 34.823 23.955 40.669 1.00 13.09 118 LEU A O 1
ATOM 898 N N . ALA A 1 119 ? 33.045 23.073 39.631 1.00 14.22 119 ALA A N 1
ATOM 899 C CA . ALA A 1 119 ? 32.526 24.360 39.177 1.00 14.01 119 ALA A CA 1
ATOM 900 C C . ALA A 1 119 ? 32.203 25.261 40.365 1.00 14.89 119 ALA A C 1
ATOM 901 O O . ALA A 1 119 ? 32.429 26.470 40.332 1.00 14.01 119 ALA A O 1
ATOM 903 N N . ARG A 1 120 ? 31.620 24.676 41.409 1.00 16.64 120 ARG A N 1
ATOM 904 C CA . ARG A 1 120 ? 31.331 25.484 42.595 1.00 17.24 120 ARG A CA 1
ATOM 905 C C . ARG A 1 120 ? 32.582 25.944 43.339 1.00 17.52 120 ARG A C 1
ATOM 906 O O . ARG A 1 120 ? 32.590 27.033 43.938 1.00 17.23 120 ARG A O 1
ATOM 914 N N . THR A 1 121 ? 33.628 25.117 43.313 1.00 17.28 121 THR A N 1
ATOM 915 C CA . THR A 1 121 ? 34.940 25.503 43.809 1.00 17.68 121 THR A CA 1
ATOM 916 C C . THR A 1 121 ? 35.468 26.695 43.038 1.00 16.83 121 THR A C 1
ATOM 917 O O . THR A 1 121 ? 35.967 27.643 43.638 1.00 16.53 121 THR A O 1
ATOM 921 N N . LEU A 1 122 ? 35.354 26.656 41.706 1.00 15.69 122 LEU A N 1
ATOM 922 C CA . LEU A 1 122 ? 35.835 27.765 40.874 1.00 15.96 122 LEU A CA 1
ATOM 923 C C . LEU A 1 122 ? 34.969 29.004 41.083 1.00 16.79 122 LEU A C 1
ATOM 924 O O . LEU A 1 122 ? 35.472 30.134 41.045 1.00 16.80 122 LEU A O 1
ATOM 929 N N . GLY A 1 123 ? 33.673 28.780 41.318 1.00 16.73 123 GLY A N 1
ATOM 930 C CA . GLY A 1 123 ? 32.747 29.846 41.636 1.00 17.13 123 GLY A CA 1
ATOM 931 C C . GLY A 1 123 ? 32.304 30.637 40.407 1.00 17.35 123 GLY A C 1
ATOM 932 O O . GLY A 1 123 ? 32.192 30.083 39.295 1.00 16.25 123 GLY A O 1
ATOM 933 N N . ALA A 1 124 ? 32.051 31.936 40.613 1.00 16.75 124 ALA A N 1
ATOM 934 C CA . ALA A 1 124 ? 31.515 32.819 39.565 1.00 15.49 124 ALA A CA 1
ATOM 935 C C . ALA A 1 124 ? 30.337 32.161 38.850 1.00 15.73 124 ALA A C 1
ATOM 936 O O . ALA A 1 124 ? 29.412 31.656 39.519 1.00 16.21 124 ALA A O 1
ATOM 938 N N . ASP A 1 125 ? 30.372 32.100 37.518 1.00 14.40 125 ASP A N 1
ATOM 939 C CA . ASP A 1 125 ? 29.245 31.524 36.782 1.00 14.34 125 ASP A CA 1
ATOM 940 C C . ASP A 1 125 ? 29.551 30.169 36.141 1.00 13.74 125 ASP A C 1
ATOM 941 O O . ASP A 1 125 ? 28.866 29.757 35.180 1.00 13.10 125 ASP A O 1
ATOM 946 N N . VAL A 1 126 ? 30.554 29.465 36.665 1.00 12.94 126 VAL A N 1
ATOM 947 C CA . VAL A 1 126 ? 30.943 28.186 36.039 1.00 12.25 126 VAL A CA 1
ATOM 948 C C . VAL A 1 126 ? 29.803 27.167 36.141 1.00 11.85 126 VAL A C 1
ATOM 949 O O . VAL A 1 126 ? 29.504 26.509 35.138 1.00 10.50 126 VAL A O 1
ATOM 953 N N . PRO A 1 127 ? 29.161 26.994 37.308 1.00 11.72 127 PRO A N 1
ATOM 954 C CA . PRO A 1 127 ? 28.025 26.039 37.373 1.00 12.31 127 PRO A CA 1
ATOM 955 C C . PRO A 1 127 ? 26.924 26.409 36.338 1.00 13.48 127 PRO A C 1
ATOM 956 O O . PRO A 1 127 ? 26.390 25.504 35.695 1.00 13.09 127 PRO A O 1
ATOM 960 N N . PHE A 1 128 ? 26.643 27.696 36.151 1.00 13.37 128 PHE A N 1
ATOM 961 C CA . PHE A 1 128 ? 25.645 28.113 35.163 1.00 13.38 128 PHE A CA 1
ATOM 962 C C . PHE A 1 128 ? 26.026 27.674 33.749 1.00 12.83 128 PHE A C 1
ATOM 963 O O . PHE A 1 128 ? 25.220 27.108 33.028 1.00 12.68 128 PHE A O 1
ATOM 971 N N . PHE A 1 129 ? 27.256 27.971 33.341 1.00 12.17 129 PHE A N 1
ATOM 972 C CA . PHE A 1 129 ? 27.648 27.574 31.995 1.00 10.97 129 PHE A CA 1
ATOM 973 C C . PHE A 1 129 ? 27.673 26.079 31.741 1.00 11.61 129 PHE A C 1
ATOM 974 O O . PHE A 1 129 ? 27.498 25.650 30.605 1.00 12.15 129 PHE A O 1
ATOM 982 N N . LEU A 1 130 ? 27.868 25.263 32.782 1.00 11.70 130 LEU A N 1
ATOM 983 C CA . LEU A 1 130 ? 27.785 23.829 32.569 1.00 11.80 130 LEU A CA 1
ATOM 984 C C . LEU A 1 130 ? 26.389 23.368 32.106 1.00 12.91 130 LEU A C 1
ATOM 985 O O . LEU A 1 130 ? 26.286 22.332 31.436 1.00 13.77 130 LEU A O 1
ATOM 990 N N . LEU A 1 131 ? 25.340 24.122 32.472 1.00 13.57 131 LEU A N 1
ATOM 991 C CA . LEU A 1 131 ? 23.942 23.758 32.141 1.00 15.31 131 LEU A CA 1
ATOM 992 C C . LEU A 1 131 ? 23.625 23.777 30.645 1.00 16.57 131 LEU A C 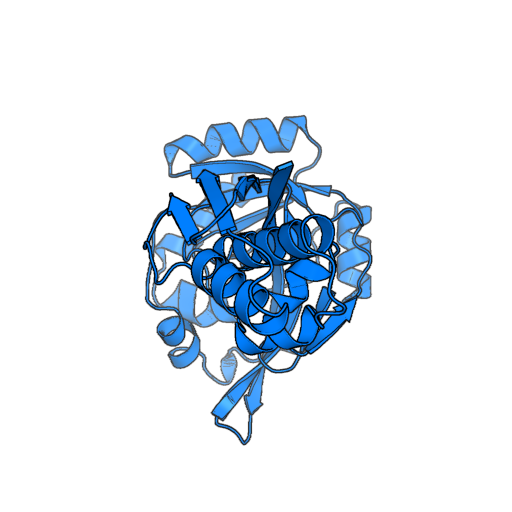1
ATOM 993 O O . LEU A 1 131 ? 22.799 22.968 30.152 1.00 17.59 131 LEU A O 1
ATOM 998 N N . GLY A 1 132 ? 24.260 24.697 29.925 1.00 16.33 132 GLY A N 1
ATOM 999 C CA . GLY A 1 132 ? 24.032 24.878 28.494 1.00 18.17 132 GLY A CA 1
ATOM 1000 C C . GLY A 1 132 ? 22.643 25.429 28.162 1.00 19.94 132 GLY A C 1
ATOM 1001 O O . GLY A 1 132 ? 22.119 25.186 27.060 1.00 20.94 132 GLY A O 1
ATOM 1002 N N . ARG A 1 133 ? 22.035 26.166 29.089 1.00 18.95 133 ARG A N 1
ATOM 1003 C CA . ARG A 1 133 ? 20.710 26.746 28.817 1.00 19.44 133 ARG A CA 1
ATOM 1004 C C . ARG A 1 133 ? 20.456 27.894 29.776 1.00 17.73 133 ARG A C 1
ATOM 1005 O O . ARG A 1 133 ? 21.324 28.202 30.601 1.00 17.16 133 ARG A O 1
ATOM 1013 N N . GLY A 1 134 ? 19.304 28.565 29.656 1.00 16.50 134 GLY A N 1
ATOM 1014 C CA . GLY A 1 134 ? 19.069 29.695 30.560 1.00 14.18 134 GLY A CA 1
ATOM 1015 C C . GLY A 1 134 ? 18.800 29.268 31.992 1.00 13.82 134 GLY A C 1
ATOM 1016 O O . GLY A 1 134 ? 18.566 28.083 32.273 1.00 13.79 134 GLY A O 1
ATOM 1017 N N . ALA A 1 135 ? 18.840 30.215 32.920 1.00 12.31 135 ALA A N 1
ATOM 1018 C CA . ALA A 1 135 ? 18.522 29.887 34.303 1.00 13.18 135 ALA A CA 1
ATOM 1019 C C . ALA A 1 135 ? 17.933 31.092 35.018 1.00 13.80 135 ALA A C 1
ATOM 1020 O O . ALA A 1 135 ? 18.226 32.254 34.688 1.00 14.75 135 ALA A O 1
ATOM 1022 N N . GLU A 1 136 ? 17.096 30.795 36.002 1.00 13.76 136 GLU A N 1
ATOM 1023 C CA . GLU A 1 136 ? 16.607 31.802 36.926 1.00 15.19 136 GLU A CA 1
ATOM 1024 C C . GLU A 1 136 ? 17.409 31.664 38.208 1.00 15.82 136 GLU A C 1
ATOM 1025 O O . GLU A 1 136 ? 17.597 30.546 38.735 1.00 17.71 136 GLU A O 1
ATOM 1031 N N . ALA A 1 137 ? 17.902 32.785 38.716 1.00 16.08 137 ALA A N 1
ATOM 1032 C CA . ALA A 1 137 ? 18.867 32.744 39.803 1.00 15.29 137 ALA A CA 1
ATOM 1033 C C . ALA A 1 137 ? 18.467 33.585 40.983 1.00 16.16 137 ALA A C 1
ATOM 1034 O O . ALA A 1 137 ? 17.884 34.682 40.825 1.00 15.61 137 ALA A O 1
ATOM 1036 N N . ARG A 1 138 ? 18.785 33.069 42.166 1.00 16.21 138 ARG A N 1
ATOM 1037 C CA . ARG A 1 138 ? 18.578 33.815 43.408 1.00 16.54 138 ARG A CA 1
ATOM 1038 C C . ARG A 1 138 ? 19.860 33.782 44.235 1.00 16.91 138 ARG A C 1
ATOM 1039 O O . ARG A 1 138 ? 20.930 33.506 43.693 1.00 17.39 138 ARG A O 1
ATOM 1047 N N . GLY A 1 139 ? 19.771 34.119 45.526 1.00 17.15 139 GLY A N 1
ATOM 1048 C CA . GLY A 1 139 ? 20.954 34.269 46.363 1.00 17.61 139 GLY A CA 1
ATOM 1049 C C . GLY A 1 139 ? 21.807 35.423 45.870 1.00 17.63 139 GLY A C 1
ATOM 1050 O O . GLY A 1 139 ? 21.262 36.500 45.640 1.00 17.59 139 GLY A O 1
ATOM 1051 N N . VAL A 1 140 ? 23.114 35.208 45.674 1.00 17.48 140 VAL A N 1
ATOM 1052 C CA . VAL A 1 140 ? 23.978 36.261 45.080 1.00 18.51 140 VAL A CA 1
ATOM 1053 C C . VAL A 1 140 ? 24.125 36.076 43.568 1.00 17.21 140 VAL A C 1
ATOM 1054 O O . VAL A 1 140 ? 24.975 36.705 42.914 1.00 17.92 140 VAL A O 1
ATOM 1058 N N . GLY A 1 141 ? 23.243 35.238 43.007 1.00 16.50 141 GLY A N 1
ATOM 1059 C CA . GLY A 1 141 ? 23.319 34.894 41.600 1.00 16.25 141 GLY A CA 1
ATOM 1060 C C . GLY A 1 141 ? 23.732 33.447 41.363 1.00 16.57 141 GLY A C 1
ATOM 1061 O O . GLY A 1 141 ? 23.785 33.007 40.214 1.00 16.63 141 GLY A O 1
ATOM 1062 N N . GLU A 1 142 ? 24.037 32.723 42.447 1.00 16.59 142 GLU A N 1
ATOM 1063 C CA . GLU A 1 142 ? 24.523 31.344 42.363 1.00 16.89 142 GLU A CA 1
ATOM 1064 C C . GLU A 1 142 ? 23.474 30.250 42.523 1.00 16.42 142 GLU A C 1
ATOM 1065 O O . GLU A 1 142 ? 23.753 29.089 42.244 1.00 16.34 142 GLU A O 1
ATOM 1071 N N . ARG A 1 143 ? 22.274 30.605 42.994 1.00 16.24 143 ARG A N 1
ATOM 1072 C CA . ARG A 1 143 ? 21.212 29.633 43.247 1.00 16.52 143 ARG A CA 1
ATOM 1073 C C . ARG A 1 143 ? 20.350 29.515 42.014 1.00 15.76 143 ARG A C 1
ATOM 1074 O O . ARG A 1 143 ? 19.509 30.372 41.748 1.00 16.17 143 ARG A O 1
ATOM 1082 N N . LEU A 1 144 ? 20.541 28.437 41.263 1.00 15.20 144 LEU A N 1
ATOM 1083 C CA . LEU A 1 144 ? 20.008 28.346 39.917 1.00 15.33 144 LEU A CA 1
ATOM 1084 C C . LEU A 1 144 ? 18.827 27.400 39.800 1.00 17.01 144 LEU A C 1
ATOM 1085 O O . LEU A 1 144 ? 18.814 26.316 40.405 1.00 16.26 144 LEU A O 1
ATOM 1090 N N . LYS A 1 145 ? 17.897 27.784 38.939 1.00 16.73 145 LYS A N 1
ATOM 1091 C CA . LYS A 1 145 ? 16.841 26.906 38.472 1.00 18.69 145 LYS A CA 1
ATOM 1092 C C . LYS A 1 145 ? 16.825 27.012 36.927 1.00 19.77 145 LYS A C 1
ATOM 1093 O O . LYS A 1 145 ? 16.795 28.121 36.403 1.00 17.41 145 LYS A O 1
ATOM 1099 N N . PRO A 1 146 ? 16.860 25.890 36.199 1.00 21.03 146 PRO A N 1
ATOM 1100 C CA . PRO A 1 146 ? 16.837 25.953 34.726 1.00 21.81 146 PRO A CA 1
ATOM 1101 C C . PRO A 1 146 ? 15.602 26.648 34.195 1.00 22.07 146 PRO A C 1
ATOM 1102 O O . PRO A 1 146 ? 14.546 26.589 34.805 1.00 22.78 146 PRO A O 1
ATOM 1106 N N . LEU A 1 147 ? 15.764 27.359 33.080 1.00 21.07 147 LEU A N 1
ATOM 1107 C CA . LEU A 1 147 ? 14.683 28.154 32.503 1.00 22.35 147 LEU A CA 1
ATOM 1108 C C . LEU A 1 147 ? 14.785 28.058 30.992 1.00 21.92 147 LEU A C 1
ATOM 1109 O O . LEU A 1 147 ? 15.821 28.328 30.433 1.00 22.30 147 LEU A O 1
ATOM 1114 N N . ALA A 1 148 ? 13.692 27.703 30.341 1.00 23.03 148 ALA A N 1
ATOM 1115 C CA . ALA A 1 148 ? 13.686 27.603 28.891 1.00 23.14 148 ALA A CA 1
ATOM 1116 C C . ALA A 1 148 ? 13.45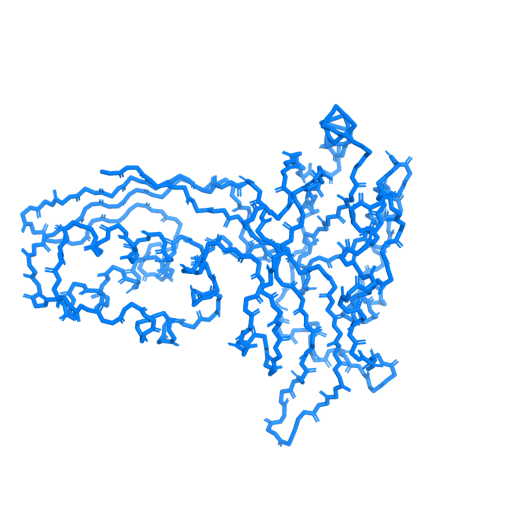9 28.991 28.345 1.00 23.22 148 ALA A C 1
ATOM 1117 O O . ALA A 1 148 ? 12.466 29.632 28.681 1.00 23.65 148 ALA A O 1
ATOM 1119 N N . LEU A 1 149 ? 14.377 29.460 27.512 1.00 22.54 149 LEU A N 1
ATOM 1120 C CA . LEU A 1 149 ? 14.216 30.771 26.911 1.00 23.09 149 LEU A CA 1
ATOM 1121 C C . LEU A 1 149 ? 14.006 30.620 25.420 1.00 24.20 149 LEU A C 1
ATOM 1122 O O . LEU A 1 149 ? 14.773 29.897 24.772 1.00 23.18 149 LEU A O 1
ATOM 1127 N N . PRO A 1 150 ? 13.019 31.341 24.856 1.00 24.36 150 PRO A N 1
ATOM 1128 C CA . PRO A 1 150 ? 12.862 31.364 23.400 1.00 24.92 150 PRO A CA 1
ATOM 1129 C C . PRO A 1 150 ? 14.108 32.003 22.773 1.00 23.60 150 PRO A C 1
ATOM 1130 O O . PRO A 1 150 ? 14.597 32.962 23.355 1.00 24.99 150 PRO A O 1
ATOM 1134 N N . PRO A 1 151 ? 14.671 31.448 21.700 1.00 23.43 151 PRO A N 1
ATOM 1135 C CA . PRO A 1 151 ? 15.815 32.100 21.037 1.00 21.89 151 PRO A CA 1
ATOM 1136 C C . PRO A 1 151 ? 15.324 33.333 20.281 1.00 20.51 151 PRO A C 1
ATOM 1137 O O . PRO A 1 151 ? 14.342 33.272 19.534 1.00 21.71 151 PRO A O 1
ATOM 1141 N N . VAL A 1 152 ? 15.962 34.460 20.531 1.00 18.12 152 VAL A N 1
ATOM 1142 C CA . VAL A 1 152 ? 15.558 35.728 19.902 1.00 16.41 152 VAL A CA 1
ATOM 1143 C C . VAL A 1 152 ? 16.769 36.521 19.438 1.00 15.65 152 VAL A C 1
ATOM 1144 O O . VAL A 1 152 ? 17.843 36.452 20.039 1.00 14.04 152 VAL A O 1
ATOM 1148 N N . PRO A 1 153 ? 16.608 37.282 18.356 1.00 14.97 153 PRO A N 1
ATOM 1149 C CA . PRO A 1 153 ? 17.708 38.113 17.872 1.00 14.46 153 PRO A CA 1
ATOM 1150 C C . PRO A 1 153 ? 17.994 39.265 18.797 1.00 13.03 153 PRO A C 1
ATOM 1151 O O . PRO A 1 153 ? 17.094 39.885 19.347 1.00 12.47 153 PRO A O 1
ATOM 1155 N N . ALA A 1 154 ? 19.281 39.510 19.001 1.00 13.34 154 ALA A N 1
ATOM 1156 C CA . ALA A 1 154 ? 19.752 40.521 19.945 1.00 13.31 154 ALA A CA 1
ATOM 1157 C C . ALA A 1 154 ? 21.100 41.140 19.567 1.00 13.42 154 ALA A C 1
ATOM 1158 O O . ALA A 1 154 ? 21.821 40.650 18.669 1.00 13.90 154 ALA A O 1
ATOM 1160 N N . VAL A 1 155 ? 21.438 42.228 20.251 1.00 12.39 155 VAL A N 1
ATOM 1161 C CA . VAL A 1 155 ? 22.680 42.931 20.016 1.00 12.78 155 VAL A CA 1
ATOM 1162 C C . VAL A 1 155 ? 23.324 43.125 21.369 1.00 12.90 155 VAL A C 1
ATOM 1163 O O . VAL A 1 155 ? 22.632 43.460 22.331 1.00 13.77 155 VAL A O 1
ATOM 1167 N N . VAL A 1 156 ? 24.622 42.848 21.443 1.00 12.68 156 VAL A N 1
ATOM 1168 C CA . VAL A 1 156 ? 25.393 43.181 22.641 1.00 11.40 156 VAL A CA 1
ATOM 1169 C C . VAL A 1 156 ? 26.347 44.302 22.287 1.00 12.03 156 VAL A C 1
ATOM 1170 O O . VAL A 1 156 ? 27.013 44.271 21.257 1.00 12.57 156 VAL A O 1
ATOM 1174 N N . PHE A 1 157 ? 26.447 45.286 23.169 1.00 12.78 157 PHE A N 1
ATOM 1175 C CA . PHE A 1 157 ? 27.328 46.433 22.928 1.00 12.31 157 PHE A CA 1
ATOM 1176 C C . PHE A 1 157 ? 28.253 46.633 24.119 1.00 13.30 157 PHE A C 1
ATOM 1177 O O . PHE A 1 157 ? 27.803 46.569 25.279 1.00 11.45 157 PHE A O 1
ATOM 1185 N N . PHE A 1 158 ? 29.532 46.889 23.826 1.00 12.22 158 PHE A N 1
ATOM 1186 C CA . PHE A 1 158 ? 30.545 47.079 24.873 1.00 14.49 158 PHE A CA 1
ATOM 1187 C C . PHE A 1 158 ? 31.173 48.469 24.745 1.00 15.31 158 PHE A C 1
ATOM 1188 O O . PHE A 1 158 ? 31.848 48.753 23.751 1.00 14.66 158 PHE A O 1
ATOM 1196 N N . PRO A 1 159 ? 30.899 49.359 25.698 1.00 15.83 159 PRO A N 1
ATOM 1197 C CA . PRO A 1 159 ? 31.424 50.722 25.607 1.00 17.58 159 PRO A CA 1
ATOM 1198 C C . PRO A 1 159 ? 32.867 50.907 26.112 1.00 19.38 159 PRO A C 1
ATOM 1199 O O . PRO A 1 159 ? 33.381 52.012 25.939 1.00 18.97 159 PRO A O 1
ATOM 1203 N N . GLY A 1 160 ? 33.498 49.901 26.724 1.00 20.49 160 GLY A N 1
ATOM 1204 C CA . GLY A 1 160 ? 34.836 50.101 27.331 1.00 23.26 160 GLY A CA 1
ATOM 1205 C C . GLY A 1 160 ? 34.878 51.034 28.546 1.00 24.15 160 GLY A C 1
ATOM 1206 O O . GLY A 1 160 ? 35.684 52.006 28.619 1.00 25.66 160 GLY A O 1
ATOM 1207 N N . LEU A 1 161 ? 33.991 50.789 29.502 1.00 24.94 161 LEU A N 1
ATOM 1208 C CA . LEU A 1 161 ? 33.932 51.592 30.722 1.00 24.12 161 LEU A CA 1
ATOM 1209 C C . LEU A 1 161 ? 33.995 50.681 31.949 1.00 24.67 161 LEU A C 1
ATOM 1210 O O . LEU A 1 161 ? 32.957 50.361 32.586 1.00 24.82 161 LEU A O 1
ATOM 1215 N N . ARG A 1 162 ? 35.210 50.262 32.284 1.00 23.27 162 ARG A N 1
ATOM 1216 C CA . ARG A 1 162 ? 35.412 49.329 33.382 1.00 22.54 162 ARG A CA 1
ATOM 1217 C C . ARG A 1 162 ? 35.603 50.043 34.709 1.00 22.22 162 ARG A C 1
ATOM 1218 O O . ARG A 1 162 ? 36.421 50.957 34.804 1.00 20.43 162 ARG A O 1
ATOM 1226 N N . VAL A 1 163 ? 34.840 49.606 35.712 1.00 21.82 163 VAL A N 1
ATOM 1227 C CA . VAL A 1 163 ? 35.113 49.888 37.132 1.00 22.66 163 VAL A CA 1
ATOM 1228 C C . VAL A 1 163 ? 35.101 48.549 37.901 1.00 24.14 163 VAL A C 1
ATOM 1229 O O . VAL A 1 163 ? 34.520 47.564 37.420 1.00 23.45 163 VAL A O 1
ATOM 1233 N N . PRO A 1 164 ? 35.750 48.472 39.067 1.00 25.42 164 PRO A N 1
ATOM 1234 C CA . PRO A 1 164 ? 35.703 47.230 39.855 1.00 25.53 164 PRO A CA 1
ATOM 1235 C C . PRO A 1 164 ? 34.263 46.844 40.197 1.00 26.61 164 PRO A C 1
ATOM 1236 O O . PRO A 1 164 ? 33.456 47.693 40.526 1.00 25.04 164 PRO A O 1
ATOM 1240 N N . THR A 1 165 ? 33.940 45.558 40.115 1.00 27.39 165 THR A N 1
ATOM 1241 C CA . THR A 1 165 ? 32.540 45.161 40.273 1.00 28.11 165 THR A CA 1
ATOM 1242 C C . THR A 1 165 ? 31.909 45.437 41.648 1.00 27.74 165 THR A C 1
ATOM 1243 O O . THR A 1 165 ? 30.713 45.710 41.710 1.00 27.63 165 THR A O 1
ATOM 1247 N N . PRO A 1 166 ? 32.668 45.369 42.755 1.00 26.53 166 PRO A N 1
ATOM 1248 C CA . PRO A 1 166 ? 32.115 45.720 44.072 1.00 26.36 166 PRO A CA 1
ATOM 1249 C C . PRO A 1 166 ? 31.611 47.161 44.218 1.00 25.80 166 PRO A C 1
ATOM 1250 O O . PRO A 1 166 ? 30.709 47.419 45.040 1.00 26.24 166 PRO A O 1
ATOM 1254 N N . LEU A 1 167 ? 32.193 48.079 43.440 1.00 25.18 167 LEU A N 1
ATOM 1255 C CA . LEU A 1 167 ? 31.780 49.477 43.423 1.00 23.77 167 LEU A CA 1
ATOM 1256 C C . LEU A 1 167 ? 30.283 49.642 43.178 1.00 22.64 167 LEU A C 1
ATOM 1257 O O . LEU A 1 167 ? 29.598 50.308 43.942 1.00 21.44 167 LEU A O 1
ATOM 1262 N N . VAL A 1 168 ? 29.772 49.038 42.111 1.00 23.10 168 VAL A N 1
ATOM 1263 C CA . VAL A 1 168 ? 28.352 49.240 41.784 1.00 23.36 168 VAL A CA 1
ATOM 1264 C C . VAL A 1 168 ? 27.485 48.678 42.904 1.00 23.27 168 VAL A C 1
ATOM 1265 O O . VAL A 1 168 ? 26.486 49.274 43.272 1.00 22.38 168 VAL A O 1
ATOM 1269 N N . TYR A 1 169 ? 27.900 47.554 43.499 1.00 23.75 169 TYR A N 1
ATOM 1270 C CA . TYR A 1 169 ? 27.162 47.040 44.651 1.00 25.23 169 TYR A CA 1
ATOM 1271 C C . TYR A 1 169 ? 27.226 47.917 45.921 1.00 26.24 169 TYR A C 1
ATOM 1272 O O . TYR A 1 169 ? 26.204 48.102 46.602 1.00 26.14 169 TYR A O 1
ATOM 1281 N N . ARG A 1 170 ? 28.408 48.459 46.222 1.00 27.86 170 ARG A N 1
ATOM 1282 C CA . ARG A 1 170 ? 28.556 49.358 47.377 1.00 29.15 170 ARG A CA 1
ATOM 1283 C C . ARG A 1 170 ? 27.708 50.617 47.208 1.00 29.40 170 ARG A C 1
ATOM 1284 O O . ARG A 1 170 ? 27.246 51.214 48.193 1.00 30.04 170 ARG A O 1
ATOM 1292 N N . ALA A 1 171 ? 27.482 51.004 45.949 1.00 28.60 171 ALA A N 1
ATOM 1293 C CA . ALA A 1 171 ? 26.732 52.200 45.624 1.00 28.81 171 ALA A CA 1
ATOM 1294 C C . ALA A 1 171 ? 25.208 52.002 45.668 1.00 28.56 171 ALA A C 1
ATOM 1295 O O . ALA A 1 171 ? 24.454 52.956 45.606 1.00 28.81 171 ALA A O 1
ATOM 1297 N N . VAL A 1 172 ? 24.760 50.751 45.786 1.00 28.74 172 VAL A N 1
ATOM 1298 C CA . VAL A 1 172 ? 23.339 50.444 45.855 1.00 28.03 172 VAL A CA 1
ATOM 1299 C C . VAL A 1 172 ? 22.709 50.997 47.132 1.00 28.58 172 VAL A C 1
ATOM 1300 O O . VAL A 1 172 ? 23.316 50.932 48.195 1.00 28.63 172 VAL A O 1
ATOM 1304 N N . ARG A 1 173 ? 21.497 51.532 47.026 1.00 28.88 173 ARG A N 1
ATOM 1305 C CA . ARG A 1 173 ? 20.810 52.053 48.206 1.00 30.12 173 ARG A CA 1
ATOM 1306 C C . ARG A 1 173 ? 19.405 51.428 48.361 1.00 29.87 173 ARG A C 1
ATOM 1307 O O . ARG A 1 173 ? 18.842 50.911 47.397 1.00 29.32 173 ARG A O 1
ATOM 1315 N N . PRO A 1 174 ? 18.849 51.427 49.570 1.00 30.25 174 PRO A N 1
ATOM 1316 C CA . PRO A 1 174 ? 17.516 50.857 49.774 1.00 29.51 174 PRO A CA 1
ATOM 1317 C C . PRO A 1 174 ? 16.487 51.366 48.763 1.00 29.91 174 PRO A C 1
ATOM 1318 O O . PRO A 1 174 ? 15.537 50.637 48.437 1.00 29.48 174 PRO A O 1
ATOM 1322 N N . GLU A 1 175 ? 16.679 52.580 48.241 1.00 28.72 175 GLU A N 1
ATOM 1323 C CA . GLU A 1 175 ? 15.734 53.097 47.273 1.00 28.06 175 GLU A CA 1
ATOM 1324 C C . GLU A 1 175 ? 15.817 52.406 45.903 1.00 26.23 175 GLU A C 1
ATOM 1325 O O . GLU A 1 175 ? 14.940 52.569 45.073 1.00 26.44 175 GLU A O 1
ATOM 1331 N N . ASP A 1 176 ? 16.879 51.636 45.701 1.00 25.30 176 ASP A N 1
ATOM 1332 C CA . ASP A 1 176 ? 17.120 50.874 44.467 1.00 23.43 176 ASP A CA 1
ATOM 1333 C C . ASP A 1 176 ? 16.521 49.467 44.519 1.00 22.24 176 ASP A C 1
ATOM 1334 O O . ASP A 1 176 ? 16.455 48.802 43.480 1.00 21.97 176 ASP A O 1
ATOM 1339 N N . PHE A 1 177 ? 16.106 49.016 45.713 1.00 20.06 177 PHE A N 1
ATOM 1340 C CA . PHE A 1 177 ? 15.625 47.631 45.895 1.00 19.42 177 PHE A CA 1
ATOM 1341 C C . PHE A 1 177 ? 14.359 47.397 45.076 1.00 18.71 177 PHE A C 1
ATOM 1342 O O . PHE A 1 177 ? 13.475 48.251 45.049 1.00 19.17 177 PHE A O 1
ATOM 1350 N N . GLY A 1 178 ? 14.257 46.253 44.399 1.00 16.80 178 GLY A N 1
ATOM 1351 C CA . GLY A 1 178 ? 13.087 45.939 43.611 1.00 15.63 178 GLY A CA 1
ATOM 1352 C C . GLY A 1 178 ? 12.333 44.684 44.037 1.00 16.17 178 GLY A C 1
ATOM 1353 O O . GLY A 1 178 ? 12.835 43.951 44.889 1.00 16.44 178 GLY A O 1
ATOM 1354 N N . PRO A 1 179 ? 11.181 44.408 43.414 1.00 16.30 179 PRO A N 1
ATOM 1355 C CA . PRO A 1 179 ? 10.460 43.157 43.670 1.00 16.14 179 PRO A CA 1
ATOM 1356 C C . PRO A 1 179 ? 11.132 42.050 42.842 1.00 17.04 179 PRO A C 1
ATOM 1357 O O . PRO A 1 179 ? 12.128 42.323 42.155 1.00 16.18 179 PRO A O 1
ATOM 1361 N N . ASP A 1 180 ? 10.597 40.835 42.908 1.00 16.14 180 ASP A N 1
ATOM 1362 C CA . ASP A 1 180 ? 11.022 39.776 42.005 1.00 15.10 180 ASP A CA 1
ATOM 1363 C C . ASP A 1 180 ? 10.689 40.177 40.576 1.00 14.85 180 ASP A C 1
ATOM 1364 O O . ASP A 1 180 ? 9.661 40.843 40.306 1.00 13.93 180 ASP A O 1
ATOM 1369 N N . LEU A 1 181 ? 11.482 39.676 39.637 1.00 13.59 181 LEU A N 1
ATOM 1370 C CA . LEU A 1 181 ? 11.181 39.873 38.216 1.00 13.06 181 LEU A CA 1
ATOM 1371 C C . LEU A 1 181 ? 9.963 39.021 37.861 1.00 12.82 181 LEU A C 1
ATOM 1372 O O . LEU A 1 181 ? 9.835 37.895 38.367 1.00 13.80 181 LEU A O 1
ATOM 1377 N N . PRO A 1 182 ? 9.063 39.531 37.035 1.0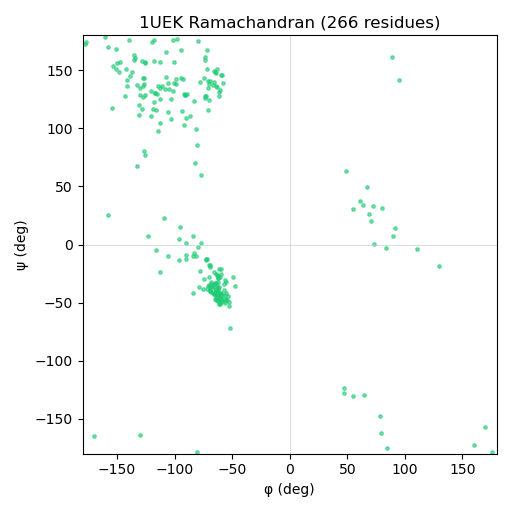0 12.99 182 PRO A N 1
ATOM 1378 C CA . PRO A 1 182 ? 7.908 38.743 36.577 1.00 12.82 182 PRO A CA 1
ATOM 1379 C C . PRO A 1 182 ? 8.378 37.829 35.441 1.00 13.14 182 PRO A C 1
ATOM 1380 O O . PRO A 1 182 ? 8.266 38.149 34.253 1.00 14.02 182 PRO A O 1
ATOM 1384 N N . VAL A 1 183 ? 8.904 36.674 35.841 1.00 13.67 183 VAL A N 1
ATOM 1385 C CA . VAL A 1 183 ? 9.583 35.765 34.895 1.00 14.35 183 VAL A CA 1
ATOM 1386 C C . VAL A 1 183 ? 8.696 35.366 33.704 1.00 16.02 183 VAL A C 1
ATOM 1387 O O . VAL A 1 183 ? 9.094 35.525 32.538 1.00 14.98 183 VAL A O 1
ATOM 1391 N N . GLU A 1 184 ? 7.469 34.911 33.971 1.00 16.45 184 GLU A N 1
ATOM 1392 C CA . GLU A 1 184 ? 6.629 34.447 32.878 1.00 17.51 184 GLU A CA 1
ATOM 1393 C C . GLU A 1 184 ? 6.267 35.560 31.895 1.00 16.49 184 GLU A C 1
ATOM 1394 O O . GLU A 1 184 ? 6.278 35.367 30.678 1.00 15.76 184 GLU A O 1
ATOM 1400 N N . ALA A 1 185 ? 5.948 36.728 32.431 1.00 15.81 185 ALA A N 1
ATOM 1401 C CA . ALA A 1 185 ? 5.656 37.896 31.618 1.00 15.81 185 ALA A CA 1
ATOM 1402 C C . ALA A 1 185 ? 6.875 38.354 30.783 1.00 14.76 185 ALA A C 1
ATOM 1403 O O . ALA A 1 185 ? 6.718 38.808 29.652 1.00 15.51 185 ALA A O 1
ATOM 1405 N N . ILE A 1 186 ? 8.081 38.220 31.328 1.00 14.70 186 ILE A N 1
ATOM 1406 C CA . ILE A 1 186 ? 9.297 38.528 30.551 1.00 13.70 186 ILE A CA 1
ATOM 1407 C C . ILE A 1 186 ? 9.439 37.550 29.381 1.00 14.97 186 ILE A C 1
ATOM 1408 O O . ILE A 1 186 ? 9.678 37.966 28.247 1.00 15.48 186 ILE A O 1
ATOM 1413 N N . LEU A 1 187 ? 9.266 36.252 29.652 1.00 16.85 187 LEU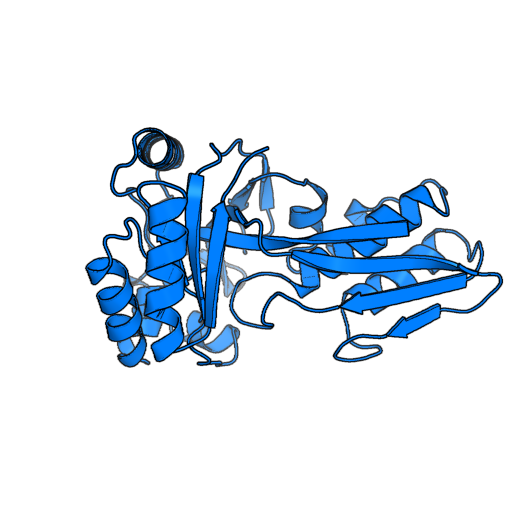 A N 1
ATOM 1414 C CA . LEU A 1 187 ? 9.341 35.225 28.585 1.00 18.29 187 LEU A CA 1
ATOM 1415 C C . LEU A 1 187 ? 8.301 35.498 27.484 1.00 19.41 187 LEU A C 1
ATOM 1416 O O . LEU A 1 187 ? 8.575 35.382 26.284 1.00 18.58 187 LEU A O 1
ATOM 1421 N N . GLU A 1 188 ? 7.087 35.846 27.910 1.00 20.23 188 GLU A N 1
ATOM 1422 C CA . GLU A 1 188 ? 6.014 36.149 26.971 1.00 21.43 188 GLU A CA 1
ATOM 1423 C C . GLU A 1 188 ? 6.390 37.342 26.097 1.00 20.21 188 GLU A C 1
ATOM 1424 O O . GLU A 1 188 ? 6.203 37.332 24.873 1.00 19.50 188 GLU A O 1
ATOM 1430 N N . ALA A 1 189 ? 6.948 38.376 26.731 1.00 19.63 189 ALA A N 1
ATOM 1431 C CA . ALA A 1 189 ? 7.326 39.570 25.989 1.00 19.24 189 ALA A CA 1
ATOM 1432 C C . ALA A 1 189 ? 8.419 39.269 24.961 1.00 19.25 189 ALA A C 1
ATOM 1433 O O . ALA A 1 189 ? 8.365 39.777 23.848 1.00 19.04 189 ALA A O 1
ATOM 1435 N N . LEU A 1 190 ? 9.383 38.417 25.317 1.00 18.80 190 LEU A N 1
ATOM 1436 C CA . LEU A 1 190 ? 10.394 38.002 24.356 1.00 20.09 190 LEU A CA 1
ATOM 1437 C C . LEU A 1 190 ? 9.766 37.299 23.128 1.00 20.18 190 LEU A C 1
ATOM 1438 O O . LEU A 1 190 ? 10.072 37.644 21.975 1.00 20.12 190 LEU A O 1
ATOM 1443 N N . ALA A 1 191 ? 8.895 36.327 23.374 1.00 22.10 191 ALA A N 1
ATOM 1444 C CA . ALA A 1 191 ? 8.373 35.521 22.281 1.00 23.09 191 ALA A CA 1
ATOM 1445 C C . ALA A 1 191 ? 7.423 36.348 21.398 1.00 23.63 191 ALA A C 1
ATOM 1446 O O . ALA A 1 191 ? 7.313 36.091 20.189 1.00 23.78 191 ALA A O 1
ATOM 1448 N N . ARG A 1 192 ? 6.781 37.353 21.998 1.00 23.89 192 ARG A N 1
ATOM 1449 C CA . ARG A 1 192 ? 5.826 38.219 21.290 1.00 23.90 192 ARG A CA 1
ATOM 1450 C C . ARG A 1 192 ? 6.462 39.437 20.653 1.00 22.97 192 ARG A C 1
ATOM 1451 O O . ARG A 1 192 ? 5.799 40.180 19.925 1.00 23.39 192 ARG A O 1
ATOM 1459 N N . GLY A 1 193 ? 7.737 39.673 20.960 1.00 21.45 193 GLY A N 1
ATOM 1460 C CA . GLY A 1 193 ? 8.448 40.806 20.408 1.00 20.57 193 GLY A CA 1
ATOM 1461 C C . GLY A 1 193 ? 8.006 42.133 20.991 1.00 19.64 193 GLY A C 1
ATOM 1462 O O . GLY A 1 193 ? 8.078 43.151 20.320 1.00 19.49 193 GLY A O 1
ATOM 1463 N N . GLU A 1 194 ? 7.630 42.137 22.270 1.00 19.04 194 GLU A N 1
ATOM 1464 C CA . GLU A 1 194 ? 7.251 43.364 22.987 1.00 18.94 194 GLU A CA 1
ATOM 1465 C C . GLU A 1 194 ? 8.386 43.883 23.901 1.00 18.60 194 GLU A C 1
ATOM 1466 O O . GLU A 1 194 ? 9.415 43.237 24.032 1.00 18.58 194 GLU A O 1
ATOM 1472 N N . GLU A 1 195 ? 8.187 45.039 24.531 1.00 18.16 195 GLU A N 1
ATOM 1473 C CA . GLU A 1 195 ? 9.106 45.552 25.552 1.00 18.09 195 GLU A CA 1
ATOM 1474 C C . GLU A 1 195 ? 8.972 44.693 26.816 1.00 17.29 195 GLU A C 1
ATOM 1475 O O . GLU A 1 195 ? 7.902 44.658 27.432 1.00 16.64 195 GLU A O 1
ATOM 1481 N N . PRO A 1 196 ? 10.019 43.976 27.235 1.00 16.94 196 PRO A N 1
ATOM 1482 C CA . PRO A 1 196 ? 9.869 43.142 28.441 1.00 16.03 196 PRO A CA 1
ATOM 1483 C C . PRO A 1 196 ? 9.717 43.916 29.746 1.00 15.89 196 PRO A C 1
ATOM 1484 O O . PRO A 1 196 ? 10.404 44.945 29.926 1.00 16.56 196 PRO A O 1
ATOM 1488 N N . PRO A 1 197 ? 8.853 43.454 30.662 1.00 14.24 197 PRO A N 1
ATOM 1489 C CA . PRO A 1 197 ? 8.771 44.090 31.989 1.00 13.81 197 PRO A CA 1
ATOM 1490 C C . PRO A 1 197 ? 9.933 43.669 32.903 1.00 14.04 197 PRO A C 1
ATOM 1491 O O . PRO A 1 197 ? 9.772 43.077 33.988 1.00 14.34 197 PRO A O 1
ATOM 1495 N N . TYR A 1 198 ? 11.140 43.974 32.452 1.00 12.23 198 TYR A N 1
ATOM 1496 C CA . TYR A 1 198 ? 12.290 43.824 33.319 1.00 11.86 198 TYR A CA 1
ATOM 1497 C C . TYR A 1 198 ? 13.037 45.157 33.599 1.00 11.52 198 TYR A C 1
ATOM 1498 O O . TYR A 1 198 ? 12.698 46.201 33.053 1.00 10.88 198 TYR A O 1
ATOM 1507 N N . TRP A 1 199 ? 14.046 45.084 34.462 1.00 10.53 199 TRP A N 1
ATOM 1508 C CA . TRP A 1 199 ? 14.866 46.227 34.865 1.00 10.81 199 TRP A CA 1
ATOM 1509 C C . TRP A 1 199 ? 16.185 45.663 35.389 1.00 11.73 199 TRP A C 1
ATOM 1510 O O . TRP A 1 199 ? 16.321 44.424 35.589 1.00 11.70 199 TRP A O 1
ATOM 1521 N N . ASN A 1 200 ? 17.162 46.546 35.626 1.00 10.92 200 ASN A N 1
ATOM 1522 C CA . ASN A 1 200 ? 18.360 46.147 36.302 1.00 11.57 200 ASN A CA 1
ATOM 1523 C C . ASN A 1 200 ? 18.558 47.183 37.395 1.00 10.97 200 ASN A C 1
ATOM 1524 O O . ASN A 1 200 ? 18.835 48.351 37.107 1.00 10.59 200 ASN A O 1
ATOM 1529 N N . SER A 1 201 ? 18.390 46.737 38.639 1.00 11.12 201 SER A N 1
ATOM 1530 C CA . SER A 1 201 ? 18.444 47.627 39.794 1.00 13.02 201 SER A CA 1
ATOM 1531 C C . SER A 1 201 ? 19.810 48.318 39.890 1.00 14.04 201 SER A C 1
ATOM 1532 O O . SER A 1 201 ? 19.915 49.396 40.477 1.00 14.82 201 SER A O 1
ATOM 1535 N N . LEU A 1 202 ? 20.845 47.693 39.325 1.00 13.80 202 LEU A N 1
ATOM 1536 C CA . LEU A 1 202 ? 22.194 48.262 39.360 1.00 14.62 202 LEU A CA 1
ATOM 1537 C C . LEU A 1 202 ? 22.315 49.509 38.470 1.00 15.10 202 LEU A C 1
ATOM 1538 O O . LEU A 1 202 ? 23.234 50.306 38.628 1.00 15.45 202 LEU A O 1
ATOM 1543 N N . GLU A 1 203 ? 21.374 49.681 37.546 1.00 14.31 203 GLU A N 1
ATOM 1544 C CA . GLU A 1 203 ? 21.344 50.901 36.727 1.00 14.01 203 GLU A CA 1
ATOM 1545 C C . GLU A 1 203 ? 21.032 52.155 37.567 1.00 15.74 203 GLU A C 1
ATOM 1546 O O . GLU A 1 203 ? 21.387 53.280 37.168 1.00 15.13 203 GLU A O 1
ATOM 1552 N N . GLY A 1 204 ? 20.374 51.964 38.717 1.00 17.02 204 GLY A N 1
ATOM 1553 C CA . GLY A 1 204 ? 20.153 53.037 39.677 1.00 17.77 204 GLY A CA 1
ATOM 1554 C C . GLY A 1 204 ? 21.441 53.757 40.038 1.00 18.89 204 GLY A C 1
ATOM 1555 O O . GLY A 1 204 ? 21.647 54.895 39.569 1.00 18.90 204 GLY A O 1
ATOM 1556 N N . PRO A 1 205 ? 22.321 53.097 40.805 1.00 19.38 205 PRO A N 1
ATOM 1557 C CA . PRO A 1 205 ? 23.638 53.680 41.111 1.00 19.79 205 PRO A CA 1
ATOM 1558 C C . PRO A 1 205 ? 24.474 53.921 39.851 1.00 18.83 205 PRO A C 1
ATOM 1559 O O . PRO A 1 205 ? 25.137 54.973 39.765 1.00 20.03 205 PRO A O 1
ATOM 1563 N N . ALA A 1 206 ? 24.482 52.985 38.895 1.00 17.04 206 ALA A N 1
ATOM 1564 C CA . ALA A 1 206 ? 25.424 53.122 37.772 1.00 15.05 206 ALA A CA 1
ATOM 1565 C C . ALA A 1 206 ? 25.132 54.393 36.946 1.00 15.17 206 ALA A C 1
ATOM 1566 O O . ALA A 1 206 ? 26.049 55.125 36.567 1.00 14.85 206 ALA A O 1
ATOM 1568 N N . PHE A 1 207 ? 23.859 54.671 36.680 1.00 13.75 207 PHE A N 1
ATOM 1569 C CA . PHE A 1 207 ? 23.529 55.855 35.857 1.00 13.75 207 PHE A CA 1
ATOM 1570 C C . PHE A 1 207 ? 23.702 57.167 36.624 1.00 15.54 207 PHE A 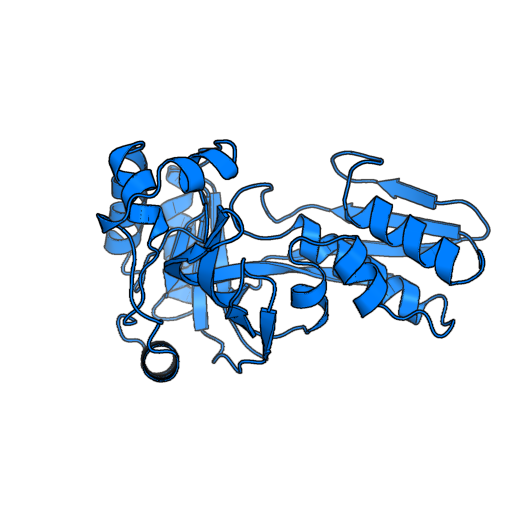C 1
ATOM 1571 O O . PHE A 1 207 ? 23.993 58.205 36.022 1.00 15.52 207 PHE A O 1
ATOM 1579 N N . ARG A 1 208 ? 23.502 57.108 37.938 1.00 15.56 208 ARG A N 1
ATOM 1580 C CA . ARG A 1 208 ? 23.779 58.260 38.809 1.00 17.75 208 ARG A CA 1
ATOM 1581 C C . ARG A 1 208 ? 25.282 58.590 38.792 1.00 17.63 208 ARG A C 1
ATOM 1582 O O . ARG A 1 208 ? 25.684 59.780 38.630 1.00 18.55 208 ARG A O 1
ATOM 1590 N N . LEU A 1 209 ? 26.111 57.562 38.958 1.00 16.81 209 LEU A N 1
ATOM 1591 C CA . LEU A 1 209 ? 27.575 57.772 38.997 1.00 17.49 209 LEU A CA 1
ATOM 1592 C C . LEU A 1 209 ? 28.159 58.031 37.618 1.00 17.55 209 LEU A C 1
ATOM 1593 O O . LEU A 1 209 ? 29.070 58.853 37.448 1.00 15.77 209 LEU A O 1
ATOM 1598 N N . PHE A 1 210 ? 27.643 57.324 36.614 1.00 17.09 210 PHE A N 1
ATOM 1599 C CA . PHE A 1 210 ? 28.223 57.391 35.281 1.00 18.49 210 PHE A CA 1
ATOM 1600 C C . PHE A 1 210 ? 27.185 57.752 34.220 1.00 19.68 210 PHE A C 1
ATOM 1601 O O . PHE A 1 210 ? 26.719 56.875 33.463 1.00 18.42 210 PHE A O 1
ATOM 1609 N N . PRO A 1 211 ? 26.810 59.032 34.137 1.00 21.22 211 PRO A N 1
ATOM 1610 C CA . PRO A 1 211 ? 25.736 59.442 33.214 1.00 22.14 211 PRO A CA 1
ATOM 1611 C C . PRO A 1 211 ? 26.027 59.119 31.737 1.00 23.41 211 PRO A C 1
ATOM 1612 O O . PRO A 1 211 ? 25.062 59.027 30.972 1.00 24.40 211 PRO A O 1
ATOM 1616 N N . GLU A 1 212 ? 27.297 58.919 31.368 1.00 24.45 212 GLU A N 1
ATOM 1617 C CA . GLU A 1 212 ? 27.670 58.399 30.036 1.00 24.97 212 GLU A CA 1
ATOM 1618 C C . GLU A 1 212 ? 26.830 57.158 29.670 1.00 24.02 212 GLU A C 1
ATOM 1619 O O . GLU A 1 212 ? 26.426 56.988 28.510 1.00 22.67 212 GLU A O 1
ATOM 1625 N N . LEU A 1 213 ? 26.524 56.328 30.670 1.00 21.84 213 LEU A N 1
ATOM 1626 C CA . LEU A 1 213 ? 25.756 55.107 30.446 1.00 21.82 213 LEU A CA 1
ATOM 1627 C C . LEU A 1 213 ? 24.328 55.295 29.905 1.00 21.45 213 LEU A C 1
ATOM 1628 O O . LEU A 1 213 ? 23.822 54.438 29.162 1.00 20.74 213 LEU A O 1
ATOM 1633 N N . LYS A 1 214 ? 23.668 56.389 30.285 1.00 21.88 214 LYS A N 1
ATOM 1634 C CA . LYS A 1 214 ? 22.344 56.736 29.760 1.00 22.86 214 LYS A CA 1
ATOM 1635 C C . LYS A 1 214 ? 22.384 57.054 28.283 1.00 22.02 214 LYS A C 1
ATOM 1636 O O . LYS A 1 214 ? 21.438 56.721 27.555 1.00 21.28 214 LYS A O 1
ATOM 1642 N N . GLU A 1 215 ? 23.485 57.687 27.853 1.00 21.39 215 GLU A N 1
ATOM 1643 C CA . GLU A 1 215 ? 23.714 57.971 26.441 1.00 20.55 215 GLU A CA 1
ATOM 1644 C C . GLU A 1 215 ? 23.878 56.660 25.665 1.00 18.89 215 GLU A C 1
ATOM 1645 O O . GLU A 1 215 ? 23.367 56.548 24.559 1.00 16.95 215 GLU A O 1
ATOM 1651 N N . VAL A 1 216 ? 24.594 55.686 26.245 1.00 16.39 216 VAL A N 1
ATOM 1652 C CA . VAL A 1 216 ? 24.699 54.353 25.610 1.00 15.69 216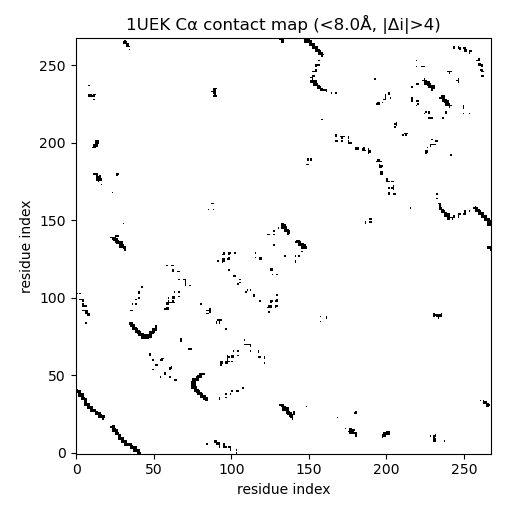 VAL A CA 1
ATOM 1653 C C . VAL A 1 216 ? 23.312 53.747 25.390 1.00 15.05 216 VAL A C 1
ATOM 1654 O O . VAL A 1 216 ? 22.968 53.272 24.285 1.00 15.30 216 VAL A O 1
ATOM 1658 N N . ARG A 1 217 ? 22.488 53.768 26.431 1.00 14.02 217 ARG A N 1
ATOM 1659 C CA . ARG A 1 217 ? 21.155 53.195 26.307 1.00 13.90 217 ARG A CA 1
ATOM 1660 C C . ARG A 1 217 ? 20.323 53.930 25.257 1.00 14.51 217 ARG A C 1
ATOM 1661 O O . ARG A 1 217 ? 19.678 53.313 24.426 1.00 14.13 217 ARG A O 1
ATOM 1669 N N . GLY A 1 218 ? 20.303 55.261 25.320 1.00 15.67 218 GLY A N 1
ATOM 1670 C CA . GLY A 1 218 ? 19.565 56.045 24.334 1.00 15.46 218 GLY A CA 1
ATOM 1671 C C . GLY A 1 218 ? 19.950 55.757 22.890 1.00 15.88 218 GLY A C 1
ATOM 1672 O O . GLY A 1 218 ? 19.084 55.660 22.025 1.00 16.07 218 GLY A O 1
ATOM 1673 N N . ARG A 1 219 ? 21.242 55.603 22.629 1.00 16.28 219 ARG A N 1
ATOM 1674 C CA . ARG A 1 219 ? 21.724 55.306 21.300 1.00 17.35 219 ARG A CA 1
ATOM 1675 C C . ARG A 1 219 ? 21.175 53.969 20.785 1.00 16.43 219 ARG A C 1
ATOM 1676 O O . ARG A 1 219 ? 20.785 53.865 19.640 1.00 15.70 219 ARG A O 1
ATOM 1684 N N . MET A 1 220 ? 21.147 52.961 21.656 1.00 15.11 220 MET A N 1
ATOM 1685 C CA . MET A 1 220 ? 20.633 51.638 21.299 1.00 14.55 220 MET A CA 1
ATOM 1686 C C . MET A 1 220 ? 19.106 51.675 21.080 1.00 14.68 220 MET A C 1
ATOM 1687 O O . MET A 1 220 ? 18.570 51.066 20.143 1.00 14.63 220 MET A O 1
ATOM 1692 N N . ARG A 1 221 ? 18.399 52.422 21.924 1.00 14.51 221 ARG A N 1
ATOM 1693 C CA . ARG A 1 221 ? 16.949 52.603 21.757 1.00 14.75 221 ARG A CA 1
ATOM 1694 C C . ARG A 1 221 ? 16.632 53.234 20.397 1.00 15.60 221 ARG A C 1
ATOM 1695 O O . ARG A 1 221 ? 15.714 52.788 19.711 1.00 16.00 221 ARG A O 1
ATOM 1703 N N . ALA A 1 222 ? 17.436 54.220 20.004 1.00 15.29 222 ALA A N 1
ATOM 1704 C CA . ALA A 1 222 ? 17.211 54.957 18.748 1.00 15.52 222 ALA A CA 1
ATOM 1705 C C . ALA A 1 222 ? 17.349 54.090 17.495 1.00 16.20 222 ALA A C 1
ATOM 1706 O O . ALA A 1 222 ? 16.737 54.372 16.475 1.00 15.13 222 ALA A O 1
ATOM 1708 N N . LEU A 1 223 ? 18.124 53.011 17.598 1.00 15.00 223 LEU A N 1
ATOM 1709 C CA . LEU A 1 223 ? 18.288 52.054 16.493 1.00 15.17 223 LEU A CA 1
ATOM 1710 C C . LEU A 1 223 ? 17.176 51.034 16.461 1.00 14.82 223 LEU A C 1
ATOM 1711 O O . LEU A 1 223 ? 17.230 50.052 15.713 1.00 15.18 223 LEU A O 1
ATOM 1716 N N . GLY A 1 224 ? 16.168 51.239 17.297 1.00 13.97 224 GLY A N 1
ATOM 1717 C CA . GLY A 1 224 ? 15.009 50.366 17.302 1.00 13.24 224 GLY A CA 1
ATOM 1718 C C . GLY A 1 224 ? 15.067 49.155 18.222 1.00 12.91 224 GLY A C 1
ATOM 1719 O O . GLY A 1 224 ? 14.191 48.306 18.141 1.00 13.08 224 GLY A O 1
ATOM 1720 N N . LEU A 1 225 ? 16.103 49.046 19.064 1.00 13.07 225 LEU A N 1
ATOM 1721 C CA . LEU A 1 225 ? 16.254 47.883 19.940 1.00 12.11 225 LEU A CA 1
ATOM 1722 C C . LEU A 1 225 ? 15.309 48.012 21.126 1.00 12.33 225 LEU A C 1
ATOM 1723 O O . LEU A 1 225 ? 15.133 49.111 21.661 1.00 12.75 225 LEU A O 1
ATOM 1728 N N . ARG A 1 226 ? 14.690 46.903 21.528 1.00 13.87 226 ARG A N 1
ATOM 1729 C CA . ARG A 1 226 ? 13.762 46.895 22.673 1.00 13.61 226 ARG A CA 1
ATOM 1730 C C . ARG A 1 226 ? 14.448 46.361 23.910 1.00 13.38 226 ARG A C 1
ATOM 1731 O O . ARG A 1 226 ? 15.423 45.644 23.794 1.00 13.64 226 ARG A O 1
ATOM 1739 N N . GLY A 1 227 ? 13.942 46.703 25.095 1.00 12.40 227 GLY A N 1
ATOM 1740 C CA . GLY A 1 227 ? 14.412 46.055 26.315 1.00 12.85 227 GLY A CA 1
ATOM 1741 C C . GLY A 1 227 ? 15.897 46.276 26.568 1.00 11.92 227 GLY A C 1
ATOM 1742 O O . GLY A 1 227 ? 16.607 45.403 27.087 1.00 12.30 227 GLY A O 1
ATOM 1743 N N . VAL A 1 228 ? 16.377 47.469 26.244 1.00 12.34 228 VAL A N 1
ATOM 1744 C CA . VAL A 1 228 ? 17.806 47.753 26.409 1.00 12.13 228 VAL A CA 1
ATOM 1745 C C . VAL A 1 228 ? 18.182 47.845 27.878 1.00 12.36 228 VAL A C 1
ATOM 1746 O O . VAL A 1 228 ? 17.608 48.660 28.627 1.00 11.91 228 VAL A O 1
ATOM 1750 N N . LEU A 1 229 ? 19.157 47.025 28.272 1.00 12.81 229 LEU A N 1
ATOM 1751 C CA . LEU A 1 229 ? 19.591 46.951 29.658 1.00 12.77 229 LEU A CA 1
ATOM 1752 C C . LEU A 1 229 ? 21.083 46.848 29.701 1.00 12.62 229 LEU A C 1
ATOM 1753 O O . LEU A 1 229 ? 21.702 46.165 28.850 1.00 10.65 229 LEU A O 1
ATOM 1758 N N . MET A 1 230 ? 21.670 47.459 30.727 1.00 11.52 230 MET A N 1
ATOM 1759 C CA . MET A 1 230 ? 23.038 47.102 31.110 1.00 12.11 230 MET A CA 1
ATOM 1760 C C . MET A 1 230 ? 23.005 45.661 31.623 1.00 12.80 230 MET A C 1
ATOM 1761 O O . MET A 1 230 ? 22.097 45.298 32.364 1.00 12.19 230 MET A O 1
ATOM 1766 N N . SER A 1 231 ? 23.996 44.845 31.233 1.00 12.81 231 SER A N 1
ATOM 1767 C CA . SER A 1 231 ? 24.009 43.439 31.633 1.00 14.09 231 SER A CA 1
ATOM 1768 C C . SER A 1 231 ? 24.681 43.272 32.974 1.00 14.23 231 SER A C 1
ATOM 1769 O O . SER A 1 231 ? 25.883 43.482 33.100 1.00 14.24 231 SER A O 1
ATOM 1772 N N . GLY A 1 232 ? 23.893 42.925 33.992 1.00 14.40 232 GLY A N 1
ATOM 1773 C CA . GLY A 1 232 ? 24.406 42.770 35.334 1.00 15.78 232 GLY A CA 1
ATOM 1774 C C . GLY A 1 232 ? 25.142 43.997 35.827 1.00 15.43 232 GLY A C 1
ATOM 1775 O O . GLY A 1 232 ? 24.628 45.104 35.753 1.00 15.26 232 GLY A O 1
ATOM 1776 N N . SER A 1 233 ? 26.354 43.803 36.363 1.00 16.72 233 SER A N 1
ATOM 1777 C CA . SER A 1 233 ? 27.125 44.928 36.847 1.00 17.65 233 SER A CA 1
ATOM 1778 C C . SER A 1 233 ? 27.837 45.713 35.746 1.00 16.69 233 SER A C 1
ATOM 1779 O O . SER A 1 233 ? 28.489 46.711 36.029 1.00 17.96 233 SER A O 1
ATOM 1782 N N . GLY A 1 234 ? 27.716 45.266 34.495 1.00 17.28 234 GLY A N 1
ATOM 1783 C CA . GLY A 1 234 ? 28.129 46.064 33.354 1.00 16.02 234 GLY A CA 1
ATOM 1784 C C . GLY A 1 234 ? 29.615 45.944 33.038 1.00 16.23 234 GLY A C 1
ATOM 1785 O O . GLY A 1 234 ? 30.284 45.189 33.715 1.00 17.13 234 GLY A O 1
ATOM 1786 N N . SER A 1 235 ? 30.136 46.707 32.078 1.00 14.53 235 SER A N 1
ATOM 1787 C CA . SER A 1 235 ? 29.420 47.785 31.409 1.00 15.91 235 SER A CA 1
ATOM 1788 C C . SER A 1 235 ? 28.771 47.406 30.070 1.00 14.08 235 SER A C 1
ATOM 1789 O O . SER A 1 235 ? 28.263 48.286 29.370 1.00 13.49 235 SER A O 1
ATOM 1792 N N . ALA A 1 236 ? 28.822 46.138 29.675 1.00 13.71 236 ALA A N 1
ATOM 1793 C CA . ALA A 1 236 ? 28.139 45.765 28.422 1.00 12.38 236 ALA A CA 1
ATOM 1794 C C . ALA A 1 236 ? 26.628 45.932 28.577 1.00 11.49 236 ALA A C 1
ATOM 1795 O O . ALA A 1 236 ? 26.081 45.797 29.700 1.00 11.27 236 ALA A O 1
ATOM 1797 N N . PHE A 1 237 ? 25.994 46.249 27.446 1.00 9.72 237 PHE A N 1
ATOM 1798 C CA . PHE A 1 237 ? 24.535 46.396 27.310 1.00 10.40 237 PHE A CA 1
ATOM 1799 C C . PHE A 1 237 ? 24.040 45.353 26.306 1.00 10.84 237 PHE A C 1
ATOM 1800 O O . PHE A 1 237 ? 24.808 44.854 25.463 1.00 11.15 237 PHE A O 1
ATOM 1808 N N . PHE A 1 238 ? 22.753 45.017 26.377 1.00 10.18 238 PHE A N 1
ATOM 1809 C CA . PHE A 1 238 ? 22.137 44.292 25.261 1.00 10.33 238 PHE A CA 1
ATOM 1810 C C . PHE A 1 238 ? 20.765 44.915 24.931 1.00 10.66 238 PHE A C 1
ATOM 1811 O O . PHE A 1 238 ? 20.149 45.622 25.762 1.00 10.09 238 PHE A O 1
ATOM 1819 N N . GLY A 1 239 ? 20.267 44.597 23.736 1.00 10.84 239 GLY A N 1
ATOM 1820 C CA . GLY A 1 239 ? 18.946 45.022 23.314 1.00 11.25 239 GLY A CA 1
ATOM 1821 C C . GLY A 1 239 ? 18.391 43.949 22.411 1.00 11.59 239 GLY A C 1
ATOM 1822 O O . GLY A 1 239 ? 19.147 43.153 21.844 1.00 12.72 239 GLY A O 1
ATOM 1823 N N . LEU A 1 240 ? 17.057 43.912 22.308 1.00 11.49 240 LEU A N 1
ATOM 1824 C CA . LEU A 1 240 ? 16.351 42.926 21.470 1.00 12.34 240 LEU A CA 1
ATOM 1825 C C . LEU A 1 240 ? 15.952 43.537 20.106 1.00 12.46 240 LEU A C 1
ATOM 1826 O O . LEU A 1 240 ? 15.462 44.672 20.022 1.00 12.79 240 LEU A O 1
ATOM 1831 N N . ALA A 1 241 ? 16.142 42.748 19.053 1.00 13.05 241 ALA A N 1
ATOM 1832 C CA . ALA A 1 241 ? 15.996 43.233 17.692 1.00 14.10 241 ALA A CA 1
ATOM 1833 C C . ALA A 1 241 ? 14.719 42.671 17.098 1.00 15.36 241 ALA A C 1
ATOM 1834 O O . ALA A 1 241 ? 14.137 41.723 17.642 1.00 16.15 241 ALA A O 1
ATOM 1836 N N . GLU A 1 242 ? 14.268 43.236 15.979 1.00 16.26 242 GLU A N 1
ATOM 1837 C CA . GLU A 1 242 ? 13.024 42.757 15.375 1.00 17.17 242 GLU A CA 1
ATOM 1838 C C . GLU A 1 242 ? 13.250 41.459 14.621 1.00 17.43 242 GLU A C 1
ATOM 1839 O O . GLU A 1 242 ? 12.310 40.685 14.457 1.00 19.37 242 GLU A O 1
ATOM 1845 N N . GLY A 1 243 ? 14.495 41.213 14.215 1.00 17.09 243 GLY A N 1
ATOM 1846 C CA . GLY A 1 243 ? 14.884 40.070 13.397 1.00 17.12 243 GLY A CA 1
ATOM 1847 C C . GLY A 1 243 ? 16.402 40.071 13.185 1.00 17.70 243 GLY A C 1
ATOM 1848 O O . GLY A 1 243 ? 17.113 41.000 13.587 1.00 16.82 243 GLY A O 1
ATOM 1849 N N . PRO A 1 244 ? 16.933 39.030 12.559 1.00 17.75 244 PRO A N 1
ATOM 1850 C CA . PRO A 1 244 ? 18.387 38.933 12.375 1.00 17.80 244 PRO A CA 1
ATOM 1851 C C . PRO A 1 244 ? 19.040 40.053 11.542 1.00 17.58 244 PRO A C 1
ATOM 1852 O O . PRO A 1 244 ? 20.165 40.469 11.901 1.00 17.78 244 PRO A O 1
ATOM 1856 N N . ASP A 1 245 ? 18.385 40.558 10.485 1.00 16.71 245 ASP A N 1
ATOM 1857 C CA . ASP A 1 245 ? 18.982 41.643 9.687 1.00 16.98 245 ASP A CA 1
ATOM 1858 C C . ASP A 1 245 ? 19.007 42.932 10.529 1.00 15.31 245 ASP A C 1
ATOM 1859 O O . ASP A 1 245 ? 19.981 43.680 10.520 1.00 14.84 245 ASP A O 1
ATOM 1864 N N . HIS A 1 246 ? 17.935 43.162 11.285 1.00 15.14 246 HIS A N 1
ATOM 1865 C CA . HIS A 1 246 ? 17.899 44.335 12.174 1.00 14.33 246 HIS A CA 1
ATOM 1866 C C . HIS A 1 246 ? 19.038 44.274 13.202 1.00 14.77 246 HIS A C 1
ATOM 1867 O O . HIS A 1 246 ? 19.766 45.279 13.396 1.00 14.42 246 HIS A O 1
ATOM 1874 N N . ALA A 1 247 ? 19.202 43.112 13.859 1.00 14.49 247 ALA A N 1
ATOM 1875 C CA . ALA A 1 247 ? 20.334 42.953 14.773 1.00 14.88 247 ALA A CA 1
ATOM 1876 C C . ALA A 1 247 ? 21.681 43.264 14.073 1.00 15.19 247 ALA A C 1
ATOM 1877 O O . ALA A 1 247 ? 22.531 43.986 14.609 1.00 14.11 247 ALA A O 1
ATOM 1879 N N . ARG A 1 248 ? 21.891 42.709 12.882 1.00 16.06 248 ARG A N 1
ATOM 1880 C CA . ARG A 1 248 ? 23.149 42.951 12.179 1.00 17.59 248 ARG A CA 1
ATOM 1881 C C . ARG A 1 248 ? 23.399 44.437 11.887 1.00 17.07 248 ARG A C 1
ATOM 1882 O O . ARG A 1 248 ? 24.497 44.963 12.108 1.00 15.73 248 ARG A O 1
ATOM 1890 N N . ARG A 1 249 ? 22.360 45.117 11.390 1.00 16.02 249 ARG A N 1
ATOM 1891 C CA . ARG A 1 249 ? 22.463 46.528 11.031 1.00 14.65 249 ARG A CA 1
ATOM 1892 C C . ARG A 1 249 ? 22.631 47.437 12.240 1.00 14.65 249 ARG A C 1
ATOM 1893 O O . ARG A 1 249 ? 23.400 48.375 12.189 1.00 14.09 249 ARG A O 1
ATOM 1901 N N . ALA A 1 250 ? 21.950 47.124 13.342 1.00 14.57 250 ALA A N 1
ATOM 1902 C CA . ALA A 1 250 ? 22.091 47.908 14.574 1.00 13.81 250 ALA A CA 1
ATOM 1903 C C . ALA A 1 250 ? 23.484 47.715 15.166 1.00 14.12 250 ALA A C 1
ATOM 1904 O O . ALA A 1 250 ? 24.109 48.681 15.626 1.00 14.23 250 ALA A O 1
ATOM 1906 N N . ALA A 1 251 ? 23.990 46.480 15.148 1.00 14.96 251 ALA A N 1
ATOM 1907 C CA . ALA A 1 251 ? 25.353 46.237 15.617 1.00 15.97 251 ALA A CA 1
ATOM 1908 C C . ALA A 1 251 ? 26.372 47.011 14.778 1.00 16.29 251 ALA A C 1
ATOM 1909 O O . ALA A 1 251 ? 27.294 47.614 15.310 1.00 16.11 251 ALA A O 1
ATOM 1911 N N . GLU A 1 252 ? 26.174 47.027 13.470 1.00 17.82 252 GLU A N 1
ATOM 1912 C CA . GLU A 1 252 ? 27.104 47.702 12.570 1.00 20.15 252 GLU A CA 1
ATOM 1913 C C . GLU A 1 252 ? 27.140 49.209 12.888 1.00 19.56 252 GLU A C 1
ATOM 1914 O O . GLU A 1 252 ? 28.228 49.831 12.955 1.00 20.36 252 GLU A O 1
ATOM 1920 N N . ALA A 1 253 ? 25.962 49.790 13.138 1.00 18.53 253 ALA A N 1
ATOM 1921 C CA . ALA A 1 253 ? 25.849 51.219 13.472 1.00 18.57 253 ALA A CA 1
ATOM 1922 C C . ALA A 1 253 ? 26.533 51.561 14.803 1.00 18.96 253 ALA A C 1
ATOM 1923 O O . ALA A 1 253 ? 27.191 52.612 14.957 1.00 19.01 253 ALA A O 1
ATOM 1925 N N . LEU A 1 254 ? 26.407 50.651 15.769 1.00 18.57 254 LEU A N 1
ATOM 1926 C CA . LEU A 1 254 ? 26.978 50.870 17.083 1.00 18.13 254 LEU A CA 1
ATOM 1927 C C . LEU A 1 254 ? 28.519 50.842 17.106 1.00 19.46 254 LEU A C 1
ATOM 1928 O O . LEU A 1 254 ? 29.132 51.396 18.019 1.00 18.65 254 LEU A O 1
ATOM 1933 N N . ARG A 1 255 ? 29.133 50.245 16.083 1.00 20.21 255 ARG A N 1
ATOM 1934 C CA . ARG A 1 255 ? 30.592 50.130 16.029 1.00 22.12 255 ARG A CA 1
ATOM 1935 C C . ARG A 1 255 ? 31.320 51.474 16.000 1.00 24.16 255 ARG A C 1
ATOM 1936 O O . ARG A 1 255 ? 32.509 51.548 16.358 1.00 24.91 255 ARG A O 1
ATOM 1944 N N . ALA A 1 256 ? 30.604 52.527 15.599 1.00 24.87 256 ALA A N 1
ATOM 1945 C CA . ALA A 1 256 ? 31.092 53.904 15.718 1.00 25.77 256 ALA A CA 1
ATOM 1946 C C . ALA A 1 256 ? 31.485 54.306 17.154 1.00 25.97 256 ALA A C 1
ATOM 1947 O O . ALA A 1 256 ? 32.356 55.153 17.365 1.00 26.71 256 ALA A O 1
ATOM 1949 N N . TRP A 1 257 ? 30.824 53.717 18.143 1.00 25.28 257 TRP A N 1
ATOM 1950 C CA . TRP A 1 257 ? 30.953 54.168 19.516 1.00 25.50 257 TRP A CA 1
ATOM 1951 C C . TRP A 1 257 ? 31.570 53.131 20.434 1.00 24.80 257 TRP A C 1
ATOM 1952 O O . TRP A 1 257 ? 31.810 53.410 21.614 1.00 25.41 257 TRP A O 1
ATOM 1963 N N . GLY A 1 258 ? 31.824 51.936 19.904 1.00 22.82 258 GLY A N 1
ATOM 1964 C CA . GLY A 1 258 ? 32.373 50.867 20.719 1.00 21.29 258 GLY A CA 1
ATOM 1965 C C . GLY A 1 258 ? 32.338 49.561 19.959 1.00 20.22 258 GLY A C 1
ATOM 1966 O O . GLY A 1 258 ? 32.329 49.549 18.722 1.00 21.80 258 GLY A O 1
ATOM 1967 N N . ARG A 1 259 ? 32.360 48.464 20.690 1.00 18.89 259 ARG A N 1
ATOM 1968 C CA . ARG A 1 259 ? 32.310 47.152 20.073 1.00 18.36 259 ARG A CA 1
ATOM 1969 C C . ARG A 1 259 ? 30.882 46.587 20.165 1.00 16.96 259 ARG A C 1
ATOM 1970 O O . ARG A 1 259 ? 30.199 46.768 21.173 1.00 16.59 259 ARG A O 1
ATOM 1978 N N . ALA A 1 260 ? 30.416 45.957 19.086 1.00 15.47 260 ALA A N 1
ATOM 1979 C CA . ALA A 1 260 ? 29.061 45.409 19.056 1.00 14.20 260 ALA A CA 1
ATOM 1980 C C . ALA A 1 260 ? 28.996 44.097 18.321 1.00 13.80 260 ALA A C 1
ATOM 1981 O O . ALA A 1 260 ? 29.750 43.885 17.389 1.00 14.56 260 ALA A O 1
ATOM 1983 N N . TRP A 1 261 ? 28.048 43.254 18.710 1.00 13.18 261 TRP A N 1
ATOM 1984 C CA . TRP A 1 261 ? 27.845 41.969 18.071 1.00 13.20 261 TRP A CA 1
ATOM 1985 C C . TRP A 1 261 ? 26.376 41.659 17.951 1.00 12.86 261 TRP A C 1
ATOM 1986 O O . TRP A 1 261 ? 25.626 41.825 18.919 1.00 13.57 261 TRP A O 1
ATOM 1997 N N . ALA A 1 262 ? 25.974 41.158 16.784 1.00 12.62 262 ALA A N 1
ATOM 1998 C CA . ALA A 1 262 ? 24.632 40.614 16.582 1.00 13.63 262 ALA A CA 1
ATOM 1999 C C . ALA A 1 262 ? 24.649 39.117 16.841 1.00 13.64 262 ALA A C 1
ATOM 2000 O O . ALA A 1 262 ? 25.616 38.428 16.466 1.00 15.45 262 ALA A O 1
ATOM 2002 N N . GLY A 1 263 ? 23.592 38.599 17.443 1.00 13.09 263 GLY A N 1
ATOM 2003 C CA . GLY A 1 263 ? 23.556 37.178 17.749 1.00 12.86 263 GLY A CA 1
ATOM 2004 C C . GLY A 1 263 ? 22.203 36.729 18.208 1.00 14.27 263 GLY A C 1
ATOM 2005 O O . GLY A 1 263 ? 21.209 37.445 18.047 1.00 13.24 263 GLY A O 1
ATOM 2006 N N . THR A 1 264 ? 22.159 35.551 18.804 1.00 13.55 264 THR A N 1
ATOM 2007 C CA . THR A 1 264 ? 20.940 35.022 19.367 1.00 16.15 264 THR A CA 1
ATOM 2008 C C . THR A 1 264 ? 21.085 34.920 20.858 1.00 16.29 264 THR A C 1
ATOM 2009 O O . THR A 1 264 ? 22.122 34.491 21.348 1.00 16.88 264 THR A O 1
ATOM 2013 N N . LEU A 1 265 ? 20.044 35.328 21.564 1.00 17.79 265 LEU A N 1
ATOM 2014 C CA . LEU A 1 265 ? 19.984 35.225 23.004 1.00 19.62 265 LEU A CA 1
ATOM 2015 C C . LEU A 1 265 ? 19.015 34.070 23.283 1.00 21.08 265 LEU A C 1
ATOM 2016 O O . LEU A 1 265 ? 17.980 33.914 22.572 1.00 20.31 265 LEU A O 1
ATOM 2021 N N . GLY A 1 266 ? 19.348 33.230 24.271 1.00 23.27 266 GLY A N 1
ATOM 2022 C CA . GLY A 1 266 ? 18.512 32.083 24.639 1.00 27.24 266 GLY A CA 1
ATOM 2023 C C . GLY A 1 266 ? 18.675 30.877 23.714 1.00 30.50 266 GLY A C 1
ATOM 2024 O O . GLY A 1 266 ? 19.681 30.778 22.988 1.00 30.66 266 GLY A O 1
ATOM 2025 N N . GLY A 1 267 ? 17.715 29.946 23.745 1.00 33.00 267 GLY A N 1
ATOM 2026 C CA . GLY A 1 267 ? 17.688 28.850 22.774 1.00 36.82 267 GLY A CA 1
ATOM 2027 C C . GLY A 1 267 ? 17.541 27.379 23.192 1.00 39.18 267 GLY A C 1
ATOM 2028 O O . GLY A 1 267 ? 17.189 26.521 22.353 1.00 40.10 267 GLY A O 1
ATOM 2029 N N . GLY A 1 268 ? 17.808 27.072 24.464 1.00 41.02 268 GLY A N 1
ATOM 2030 C CA . GLY A 1 268 ? 17.864 25.685 24.931 1.00 42.42 268 GLY A CA 1
ATOM 2031 C C . GLY A 1 268 ? 16.523 25.134 25.390 1.00 43.40 268 GLY A C 1
ATOM 2032 O O . GLY A 1 268 ? 16.023 25.517 26.461 1.00 44.24 268 GLY A O 1
#